Protein AF-A0A3E4Z7C6-F1 (afdb_monomer_lite)

Structure (mmCIF, N/CA/C/O backbone):
data_AF-A0A3E4Z7C6-F1
#
_entry.id   AF-A0A3E4Z7C6-F1
#
loop_
_atom_site.group_PDB
_atom_site.id
_atom_site.type_symbol
_atom_site.label_atom_id
_atom_site.label_alt_id
_atom_site.label_comp_id
_atom_site.label_asym_id
_atom_site.label_entity_id
_atom_site.label_seq_id
_atom_site.pdbx_PDB_ins_code
_atom_site.Cartn_x
_atom_site.Cartn_y
_atom_site.Cartn_z
_atom_site.occupancy
_atom_site.B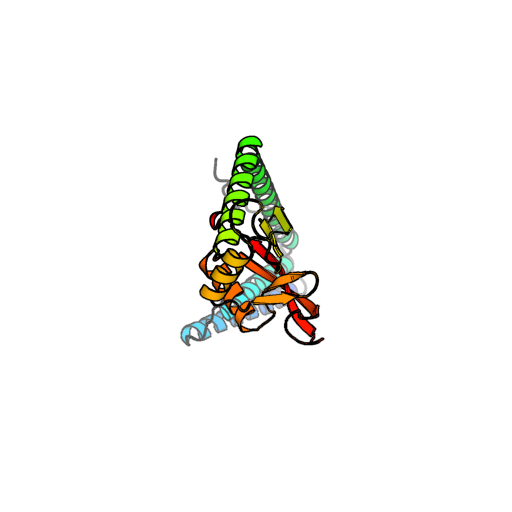_iso_or_equiv
_atom_site.auth_seq_id
_atom_site.auth_comp_id
_atom_site.auth_asym_id
_atom_site.auth_atom_id
_atom_site.pdbx_PDB_model_num
ATOM 1 N N . MET A 1 1 ? 27.454 21.198 -24.719 1.00 38.00 1 MET A N 1
ATOM 2 C CA . MET A 1 1 ? 27.488 19.778 -25.120 1.00 38.00 1 MET A CA 1
ATOM 3 C C . MET A 1 1 ? 27.437 19.752 -26.630 1.00 38.00 1 MET A C 1
ATOM 5 O O . MET A 1 1 ? 26.473 20.263 -27.179 1.00 38.00 1 MET A O 1
ATOM 9 N N . GLU A 1 2 ? 28.489 19.274 -27.289 1.00 34.62 2 GLU A N 1
ATOM 10 C CA . GLU A 1 2 ? 28.462 19.066 -28.739 1.00 34.62 2 GLU A CA 1
ATOM 11 C C . GLU A 1 2 ? 27.765 17.736 -29.034 1.00 34.62 2 GLU A C 1
ATOM 13 O O . GLU A 1 2 ? 28.127 16.705 -28.463 1.00 34.62 2 GLU A O 1
ATOM 18 N N . GLU A 1 3 ? 26.757 17.759 -29.907 1.00 32.81 3 GLU A N 1
ATOM 19 C CA . GLU A 1 3 ? 26.152 16.542 -30.446 1.00 32.81 3 GLU A CA 1
ATOM 20 C C . GLU A 1 3 ? 27.223 15.696 -31.141 1.00 32.81 3 GLU A C 1
ATOM 22 O O . GLU A 1 3 ? 27.866 16.129 -32.104 1.00 32.81 3 GLU A O 1
ATOM 27 N N . ARG A 1 4 ? 27.395 14.453 -30.682 1.00 38.78 4 ARG A N 1
ATOM 28 C CA . ARG A 1 4 ? 28.177 13.455 -31.414 1.00 38.78 4 ARG A CA 1
ATOM 29 C C . ARG A 1 4 ? 27.416 13.090 -32.688 1.00 38.78 4 ARG A C 1
ATOM 31 O O . ARG A 1 4 ? 26.476 12.304 -32.656 1.00 38.78 4 ARG A O 1
ATOM 38 N N . LYS A 1 5 ? 27.829 13.656 -33.822 1.00 39.22 5 LYS A N 1
ATOM 39 C CA . LYS A 1 5 ? 27.310 13.268 -35.140 1.00 39.22 5 LYS A CA 1
ATOM 40 C C . LYS A 1 5 ? 27.698 11.819 -35.437 1.00 39.22 5 LYS A C 1
ATOM 42 O O . LYS A 1 5 ? 28.876 11.467 -35.352 1.00 39.22 5 LYS A O 1
ATOM 47 N N . ILE A 1 6 ? 26.718 10.999 -35.818 1.00 37.41 6 ILE A N 1
ATOM 48 C CA . ILE A 1 6 ? 26.947 9.637 -36.314 1.00 37.41 6 ILE A CA 1
ATOM 49 C C . ILE A 1 6 ? 27.859 9.737 -37.542 1.00 37.41 6 ILE A C 1
ATOM 51 O O . ILE A 1 6 ? 27.487 10.303 -38.570 1.00 37.41 6 ILE A O 1
ATOM 55 N N . ASN A 1 7 ? 29.086 9.236 -37.415 1.00 43.62 7 ASN A N 1
ATOM 56 C CA . ASN A 1 7 ? 30.080 9.277 -38.477 1.00 43.62 7 ASN A CA 1
ATOM 57 C C . ASN A 1 7 ? 29.917 8.032 -39.356 1.00 43.62 7 ASN A C 1
ATOM 59 O O . ASN A 1 7 ? 30.380 6.951 -38.997 1.00 43.62 7 ASN A O 1
ATOM 63 N N . PHE A 1 8 ? 29.260 8.174 -40.508 1.00 43.09 8 PHE A N 1
ATOM 64 C CA . PHE A 1 8 ? 29.188 7.135 -41.539 1.00 43.09 8 PHE A CA 1
ATOM 65 C C . PHE A 1 8 ? 30.517 7.061 -42.306 1.00 43.09 8 PHE A C 1
ATOM 67 O O . PHE A 1 8 ? 30.569 7.317 -43.509 1.00 43.09 8 PHE A O 1
ATOM 74 N N . LYS A 1 9 ? 31.629 6.765 -41.621 1.00 50.41 9 LYS A N 1
ATOM 75 C CA . LYS A 1 9 ? 32.871 6.444 -42.330 1.00 50.41 9 LYS A CA 1
ATOM 76 C C . LYS A 1 9 ? 32.632 5.161 -43.120 1.00 50.41 9 LYS A C 1
ATOM 78 O O . LYS A 1 9 ? 32.384 4.109 -42.538 1.00 50.41 9 LYS A O 1
ATOM 83 N N . LYS A 1 10 ? 32.677 5.278 -44.447 1.00 50.47 10 LYS A N 1
ATOM 84 C CA . LYS A 1 10 ? 32.698 4.140 -45.361 1.00 50.47 10 LYS A CA 1
ATOM 85 C C . LYS A 1 10 ? 33.904 3.275 -44.985 1.00 50.47 10 LYS A C 1
ATOM 87 O O . LYS A 1 10 ? 34.991 3.808 -44.785 1.00 50.47 10 LYS A O 1
ATOM 92 N N . ASN A 1 11 ? 33.693 1.973 -44.818 1.00 60.50 11 ASN A N 1
ATOM 93 C CA . ASN A 1 11 ? 34.808 1.045 -44.698 1.00 60.50 11 ASN A CA 1
ATOM 94 C C . ASN A 1 11 ? 35.542 1.045 -46.053 1.00 60.50 11 ASN A C 1
ATOM 96 O O . ASN A 1 11 ? 34.911 0.784 -47.076 1.00 60.50 11 ASN A O 1
ATOM 100 N N . ASP A 1 12 ? 36.825 1.413 -46.062 1.00 67.31 12 ASP A N 1
ATOM 101 C CA . ASP A 1 12 ? 37.657 1.479 -47.276 1.00 67.31 12 ASP A CA 1
ATOM 102 C C . ASP A 1 12 ? 38.198 0.092 -47.690 1.00 67.31 12 ASP A C 1
ATOM 104 O O . ASP A 1 12 ? 38.923 -0.028 -48.681 1.00 67.31 12 ASP A O 1
ATOM 108 N N . ASP A 1 13 ? 37.856 -0.960 -46.936 1.00 70.75 13 ASP A N 1
ATOM 109 C CA . ASP A 1 13 ? 38.136 -2.349 -47.287 1.00 70.75 13 ASP A CA 1
ATOM 110 C C . ASP A 1 13 ? 37.340 -2.763 -48.536 1.00 70.75 13 ASP A C 1
ATOM 112 O O . ASP A 1 13 ? 36.112 -2.850 -48.525 1.00 70.75 13 ASP A O 1
ATOM 116 N N . ASN A 1 14 ? 38.064 -3.008 -49.629 1.00 73.31 14 ASN A N 1
ATOM 117 C CA . ASN A 1 14 ? 37.504 -3.398 -50.923 1.00 73.31 14 ASN A CA 1
ATOM 118 C C . ASN A 1 14 ? 37.501 -4.922 -51.134 1.00 73.31 14 ASN A C 1
ATOM 120 O O . ASN A 1 14 ? 37.377 -5.377 -52.274 1.00 73.31 14 ASN A O 1
ATOM 124 N N . THR A 1 15 ? 37.682 -5.719 -50.077 1.00 79.56 15 THR A N 1
ATOM 125 C CA . THR A 1 15 ? 37.646 -7.182 -50.175 1.00 79.56 15 THR A CA 1
ATOM 126 C C . THR A 1 15 ? 36.262 -7.642 -50.659 1.00 79.56 15 THR A C 1
ATOM 128 O O . THR A 1 15 ? 35.256 -7.334 -50.017 1.00 79.56 15 THR A O 1
ATOM 131 N N . PRO A 1 16 ? 36.164 -8.363 -51.793 1.00 75.69 16 PRO A N 1
ATOM 132 C CA . PRO A 1 16 ? 34.879 -8.826 -52.299 1.00 75.69 16 PRO A CA 1
ATOM 133 C C . PRO A 1 16 ? 34.315 -9.939 -51.409 1.00 75.69 16 PRO A C 1
ATOM 135 O O . PRO A 1 16 ? 35.026 -10.875 -51.043 1.00 75.69 16 PRO A O 1
ATOM 138 N N . VAL A 1 17 ? 33.016 -9.871 -51.116 1.00 77.88 17 VAL A N 1
ATOM 139 C CA . VAL A 1 17 ? 32.278 -10.989 -50.514 1.00 77.88 17 VAL A CA 1
ATOM 140 C C . VAL A 1 17 ? 32.079 -12.055 -51.594 1.00 77.88 17 VAL A C 1
ATOM 142 O O . VAL A 1 17 ? 31.474 -11.780 -52.630 1.00 77.88 17 VAL A O 1
ATOM 145 N N . LEU A 1 18 ? 32.629 -13.251 -51.380 1.00 81.12 18 LEU A N 1
ATOM 146 C CA . LEU A 1 18 ? 32.570 -14.365 -52.331 1.00 81.12 18 LEU A CA 1
ATOM 147 C C . LEU A 1 18 ? 31.450 -15.342 -51.946 1.00 81.12 18 LEU A C 1
ATOM 149 O O . LEU A 1 18 ? 31.343 -15.719 -50.783 1.00 81.12 18 LEU A O 1
ATOM 153 N N . ASP A 1 19 ? 30.672 -15.792 -52.933 1.00 84.12 19 ASP A N 1
ATOM 154 C CA . ASP A 1 19 ? 29.602 -16.796 -52.787 1.00 84.12 19 ASP A CA 1
ATOM 155 C C . ASP A 1 19 ? 29.790 -17.920 -53.827 1.00 84.12 19 ASP A C 1
ATOM 157 O O . ASP A 1 19 ? 29.077 -17.985 -54.830 1.00 84.12 19 ASP A O 1
ATOM 161 N N . PRO A 1 20 ? 30.841 -18.747 -53.682 1.00 78.81 20 PRO A N 1
ATOM 162 C CA . PRO A 1 20 ? 31.264 -19.684 -54.723 1.00 78.81 20 PRO A CA 1
ATOM 163 C C . PRO A 1 20 ? 30.286 -20.846 -54.954 1.00 78.81 20 PRO A C 1
ATOM 165 O O . PRO A 1 20 ? 30.321 -21.455 -56.021 1.00 78.81 20 PRO A O 1
ATOM 168 N N . ASP A 1 21 ? 29.433 -21.163 -53.980 1.00 85.44 21 ASP A N 1
ATOM 169 C CA . ASP A 1 21 ? 28.436 -22.237 -54.032 1.00 85.44 21 ASP A CA 1
ATOM 170 C C . ASP A 1 21 ? 26.991 -21.720 -54.191 1.00 85.44 21 ASP A C 1
ATOM 172 O O . ASP A 1 21 ? 26.068 -22.520 -54.345 1.00 85.44 21 ASP A O 1
ATOM 176 N N . GLY A 1 22 ? 26.789 -20.396 -54.211 1.00 84.62 22 GLY A N 1
ATOM 177 C CA . GLY A 1 22 ? 25.475 -19.761 -54.356 1.00 84.62 22 GLY A CA 1
ATOM 178 C C . GLY A 1 22 ? 24.589 -19.870 -53.110 1.00 84.62 22 GLY A C 1
ATOM 179 O O . GLY A 1 22 ? 23.404 -19.514 -53.158 1.00 84.62 22 GLY A O 1
ATOM 180 N N . THR A 1 23 ? 25.128 -20.395 -52.007 1.00 85.75 23 THR A N 1
ATOM 181 C CA . THR A 1 23 ? 24.382 -20.658 -50.776 1.00 85.75 23 THR A CA 1
ATOM 182 C C . THR A 1 23 ? 23.955 -19.349 -50.113 1.00 85.75 23 THR A C 1
ATOM 184 O O . THR A 1 23 ? 22.810 -19.231 -49.659 1.00 85.75 23 THR A O 1
ATOM 187 N N . LEU A 1 24 ? 24.834 -18.338 -50.098 1.00 83.00 24 LEU A N 1
ATOM 188 C CA . LEU A 1 24 ? 24.534 -17.035 -49.502 1.00 83.00 24 LEU A CA 1
ATOM 189 C C . LEU A 1 24 ? 23.451 -16.307 -50.304 1.00 83.00 24 LEU A C 1
ATOM 191 O O . LEU A 1 24 ? 22.474 -15.831 -49.723 1.00 83.00 24 LEU A O 1
ATOM 195 N N . HIS A 1 25 ? 23.574 -16.277 -51.633 1.00 85.50 25 HIS A N 1
ATOM 196 C CA . HIS A 1 25 ? 22.567 -15.702 -52.521 1.00 85.50 25 HIS A CA 1
ATOM 197 C C . HIS A 1 25 ? 21.196 -16.364 -52.325 1.00 85.50 25 HIS A C 1
ATOM 199 O O . HIS A 1 25 ? 20.197 -15.671 -52.126 1.00 85.50 25 HIS A O 1
ATOM 205 N N . GLY A 1 26 ? 21.140 -17.702 -52.322 1.00 85.62 26 GLY A N 1
ATOM 206 C CA . GLY A 1 26 ? 19.894 -18.444 -52.120 1.00 85.62 26 GLY A CA 1
ATOM 207 C C . GLY A 1 26 ? 19.216 -18.114 -50.787 1.00 85.62 26 GLY A C 1
ATOM 208 O O . GLY A 1 26 ? 18.014 -17.842 -50.746 1.00 85.62 26 GLY A O 1
ATOM 209 N N . MET A 1 27 ? 19.987 -18.063 -49.700 1.00 84.31 27 MET A N 1
ATOM 210 C CA . MET A 1 27 ? 19.472 -17.698 -48.380 1.00 84.31 27 MET A CA 1
ATOM 211 C C . MET A 1 27 ? 18.958 -16.250 -48.331 1.00 84.31 27 MET A C 1
ATOM 213 O O . MET A 1 27 ? 17.885 -16.003 -47.773 1.00 84.31 27 MET A O 1
ATOM 217 N N . LEU A 1 28 ? 19.686 -15.294 -48.921 1.00 84.62 28 LEU A N 1
ATOM 218 C CA . LEU A 1 28 ? 19.273 -13.887 -48.968 1.00 84.62 28 LEU A CA 1
ATOM 219 C C . LEU A 1 28 ? 17.967 -13.706 -49.748 1.00 84.62 28 LEU A C 1
ATOM 221 O O . LEU A 1 28 ? 17.092 -12.972 -49.289 1.00 84.62 28 LEU A O 1
ATOM 225 N N . CYS A 1 29 ? 17.789 -14.414 -50.868 1.00 86.00 29 CYS A N 1
ATOM 226 C CA . CYS A 1 29 ? 16.531 -14.410 -51.615 1.00 86.00 29 CYS A CA 1
ATOM 227 C C . CYS A 1 29 ? 15.355 -14.891 -50.753 1.00 86.00 29 CYS A C 1
ATOM 229 O O . CYS A 1 29 ? 14.332 -14.211 -50.682 1.00 86.00 29 CYS A O 1
ATOM 231 N N . VAL A 1 30 ? 15.510 -16.012 -50.039 1.00 86.50 30 VAL A N 1
ATOM 232 C CA . VAL A 1 30 ? 14.457 -16.555 -49.158 1.00 86.50 30 VAL A CA 1
ATOM 233 C C . VAL A 1 30 ? 14.092 -15.570 -48.040 1.00 86.50 30 VAL A C 1
ATOM 235 O O . VAL A 1 30 ? 12.908 -15.346 -47.760 1.00 86.50 30 VAL A O 1
ATOM 238 N N . LYS A 1 31 ? 15.090 -14.941 -47.407 1.00 82.44 31 LYS A N 1
ATOM 239 C CA . LYS A 1 31 ? 14.856 -13.951 -46.342 1.00 82.44 31 LYS A CA 1
ATOM 240 C C . LYS A 1 31 ? 14.204 -12.673 -46.880 1.00 82.44 31 LYS A C 1
ATOM 242 O O . LYS A 1 31 ? 13.273 -12.154 -46.265 1.00 82.44 31 LYS A O 1
ATOM 247 N N . MET A 1 32 ? 14.620 -12.205 -48.057 1.00 83.31 32 MET A N 1
ATOM 248 C CA . MET A 1 32 ? 14.023 -11.042 -48.717 1.00 83.31 32 MET A CA 1
ATOM 249 C C . MET A 1 32 ? 12.559 -11.293 -49.098 1.00 83.31 32 MET A C 1
ATOM 251 O O . MET A 1 32 ? 11.703 -10.452 -48.832 1.00 83.31 32 MET A O 1
ATOM 255 N N . GLU A 1 33 ? 12.238 -12.464 -49.653 1.00 86.81 33 GLU A N 1
ATOM 256 C CA . GLU A 1 33 ? 10.849 -12.844 -49.926 1.00 86.81 33 GLU A CA 1
ATOM 257 C C . GLU A 1 33 ? 9.991 -12.863 -48.658 1.00 86.81 33 GLU A C 1
ATOM 259 O O . GLU A 1 33 ? 8.833 -12.445 -48.684 1.00 86.81 33 GLU A O 1
ATOM 264 N N . THR A 1 34 ? 10.553 -13.333 -47.545 1.00 84.38 34 THR A N 1
ATOM 265 C CA . THR A 1 34 ? 9.863 -13.378 -46.249 1.00 84.38 34 THR A CA 1
ATOM 266 C C . THR A 1 34 ? 9.546 -11.969 -45.740 1.00 84.38 34 THR A C 1
ATOM 268 O O . THR A 1 34 ? 8.404 -11.696 -45.369 1.00 84.38 34 THR A O 1
ATOM 271 N N . LEU A 1 35 ? 10.504 -11.037 -45.818 1.00 83.88 35 LEU A N 1
ATOM 272 C CA . LEU A 1 35 ? 10.286 -9.624 -45.481 1.00 83.88 35 LEU A CA 1
ATOM 273 C C . LEU A 1 35 ? 9.185 -8.985 -46.336 1.00 83.88 35 LEU A C 1
ATOM 275 O O . LEU A 1 35 ? 8.293 -8.319 -45.809 1.00 83.88 35 LEU A O 1
ATOM 279 N N . VAL A 1 36 ? 9.217 -9.219 -47.651 1.00 86.69 36 VAL A N 1
ATOM 280 C CA . VAL A 1 36 ? 8.214 -8.685 -48.583 1.00 86.69 36 VAL A CA 1
ATOM 281 C C . VAL A 1 36 ? 6.824 -9.240 -48.272 1.00 86.69 36 VAL A C 1
ATOM 283 O O . VAL A 1 36 ? 5.853 -8.480 -48.271 1.00 86.69 36 VAL A O 1
ATOM 286 N N . LYS A 1 37 ? 6.707 -10.538 -47.963 1.00 86.06 37 LYS A N 1
ATOM 287 C CA . LYS A 1 37 ? 5.433 -11.169 -47.574 1.00 86.06 37 LYS A CA 1
ATOM 288 C C . LYS A 1 37 ? 4.886 -10.576 -46.274 1.00 86.06 37 LYS A C 1
ATOM 290 O O . LYS A 1 37 ? 3.712 -10.210 -46.235 1.00 86.06 37 LYS A O 1
ATOM 295 N N . ASN A 1 38 ? 5.731 -10.404 -45.257 1.00 83.31 38 ASN A N 1
ATOM 296 C CA . ASN A 1 38 ? 5.331 -9.815 -43.975 1.00 83.31 38 ASN A CA 1
ATOM 297 C C . ASN A 1 38 ? 4.866 -8.359 -44.137 1.00 83.31 38 ASN A C 1
ATOM 299 O O . ASN A 1 38 ? 3.821 -7.974 -43.613 1.00 83.31 38 ASN A O 1
ATOM 303 N N . PHE A 1 39 ? 5.579 -7.561 -44.936 1.00 85.31 39 PHE A N 1
ATOM 304 C CA . PHE A 1 39 ? 5.179 -6.181 -45.227 1.00 85.31 39 PHE A CA 1
ATOM 305 C C . PHE A 1 39 ? 3.884 -6.107 -46.042 1.00 85.31 39 PHE A C 1
ATOM 307 O O . PHE A 1 39 ? 3.016 -5.279 -45.771 1.00 85.31 39 PHE A O 1
ATOM 314 N N . SER A 1 40 ? 3.709 -7.017 -46.999 1.00 87.94 40 SER A N 1
ATOM 315 C CA . SER A 1 40 ? 2.477 -7.108 -47.789 1.00 87.94 40 SER A CA 1
ATOM 316 C C . SER A 1 40 ? 1.265 -7.462 -46.922 1.00 87.94 40 SER A C 1
ATOM 318 O O . SER A 1 40 ? 0.190 -6.896 -47.119 1.00 87.94 40 SER A O 1
ATOM 320 N N . LEU A 1 41 ? 1.433 -8.348 -45.932 1.00 85.50 41 LEU A N 1
ATOM 321 C CA . LEU A 1 41 ? 0.382 -8.699 -44.974 1.00 85.50 41 LEU A CA 1
ATOM 322 C C . LEU A 1 41 ? -0.035 -7.493 -44.122 1.00 85.50 41 LEU A C 1
ATOM 324 O O . LEU A 1 41 ? -1.228 -7.259 -43.942 1.00 85.50 41 LEU A O 1
ATOM 328 N N . LEU A 1 42 ? 0.921 -6.690 -43.653 1.00 87.81 42 LEU A N 1
ATOM 329 C CA . LEU A 1 42 ? 0.623 -5.460 -42.915 1.00 87.81 42 LEU A CA 1
ATOM 330 C C . LEU A 1 42 ? -0.164 -4.453 -43.742 1.00 87.81 42 LEU A C 1
ATOM 332 O O . LEU A 1 42 ? -1.154 -3.910 -43.259 1.00 87.81 42 LEU A O 1
ATOM 336 N N . LEU A 1 43 ? 0.258 -4.217 -44.987 1.00 89.00 43 LEU A N 1
ATOM 337 C CA . LEU A 1 43 ? -0.457 -3.325 -45.897 1.00 89.00 43 LEU A CA 1
ATOM 338 C C . LEU A 1 43 ? -1.889 -3.809 -46.132 1.00 89.00 43 LEU A C 1
ATOM 340 O O . LEU A 1 43 ? -2.818 -3.003 -46.124 1.00 89.00 43 LEU A O 1
ATOM 344 N N . TYR A 1 44 ? -2.074 -5.120 -46.292 1.00 90.44 44 TYR A N 1
ATOM 345 C CA . TYR A 1 44 ? -3.390 -5.729 -46.444 1.00 90.44 44 TYR A CA 1
ATOM 346 C C . TYR A 1 44 ? -4.272 -5.532 -45.200 1.00 90.44 44 TYR A C 1
ATOM 348 O O . TYR A 1 44 ? -5.399 -5.050 -45.320 1.00 90.44 44 TYR A O 1
ATOM 356 N N . LEU A 1 45 ? -3.762 -5.841 -44.003 1.00 88.81 45 LEU A N 1
ATOM 357 C CA . LEU A 1 45 ? -4.502 -5.678 -42.744 1.00 88.81 45 LEU A CA 1
ATOM 358 C C . LEU A 1 45 ? -4.833 -4.209 -42.459 1.00 88.81 45 LEU A C 1
ATOM 360 O O . LEU A 1 45 ? -5.937 -3.896 -42.015 1.00 88.81 45 LEU A O 1
ATOM 364 N N . LEU A 1 46 ? -3.912 -3.296 -42.776 1.00 90.00 46 LEU A N 1
ATOM 365 C CA . LEU A 1 46 ? -4.140 -1.858 -42.670 1.00 90.00 46 LEU A CA 1
ATOM 366 C C . LEU A 1 46 ? -5.263 -1.402 -43.610 1.00 90.00 46 LEU A C 1
ATOM 368 O O . LEU A 1 46 ? -6.165 -0.687 -43.183 1.00 90.00 46 LEU A O 1
ATOM 372 N N . GLN A 1 47 ? -5.255 -1.852 -44.870 1.00 93.06 47 GLN A N 1
ATOM 373 C CA . GLN A 1 47 ? -6.314 -1.543 -45.841 1.00 93.06 47 GLN A CA 1
ATOM 374 C C . GLN A 1 47 ? -7.688 -2.079 -45.422 1.00 93.06 47 GLN A C 1
ATOM 376 O O . GLN A 1 47 ? -8.707 -1.484 -45.770 1.00 93.06 47 GLN A O 1
ATOM 381 N N . LYS A 1 48 ? -7.729 -3.197 -44.692 1.00 92.94 48 LYS A N 1
ATOM 382 C CA . LYS A 1 48 ? -8.964 -3.791 -44.166 1.00 92.94 48 LYS A CA 1
ATOM 383 C C . LYS A 1 48 ? -9.427 -3.186 -42.838 1.00 92.94 48 LYS A C 1
ATOM 385 O O . LYS A 1 48 ? -10.542 -3.475 -42.420 1.00 92.94 48 LYS A O 1
ATOM 390 N N . GLY A 1 49 ? -8.620 -2.332 -42.201 1.00 89.62 49 GLY A N 1
ATOM 391 C CA . GLY A 1 49 ? -8.907 -1.797 -40.866 1.00 89.62 49 GLY A CA 1
ATOM 392 C C . GLY A 1 49 ? -8.747 -2.831 -39.743 1.00 89.62 49 GLY A C 1
ATOM 393 O O . GLY A 1 49 ? -9.299 -2.651 -38.664 1.00 89.62 49 GLY A O 1
ATOM 394 N N . GLU A 1 50 ? -8.006 -3.912 -39.996 1.00 90.56 50 GLU A N 1
ATOM 395 C CA . GLU A 1 50 ? -7.822 -5.059 -39.091 1.00 90.56 50 GLU A CA 1
ATOM 396 C C . GLU A 1 50 ? -6.432 -5.073 -38.427 1.00 90.56 50 GLU A C 1
ATOM 398 O O . GLU A 1 50 ? -6.110 -5.970 -37.645 1.00 90.56 50 GLU A O 1
ATOM 403 N N . LEU A 1 51 ? -5.590 -4.076 -38.719 1.00 88.81 51 LEU A N 1
ATOM 404 C CA . LEU A 1 51 ? -4.296 -3.912 -38.064 1.00 88.81 51 LEU A CA 1
ATOM 405 C C . LEU A 1 51 ? -4.486 -3.349 -36.648 1.00 88.81 51 LEU A C 1
ATOM 407 O O . LEU A 1 51 ? -4.747 -2.160 -36.477 1.00 88.81 51 LEU A O 1
ATOM 411 N N . ASN A 1 52 ? -4.335 -4.202 -35.636 1.00 88.94 52 ASN A N 1
ATOM 412 C CA . ASN A 1 52 ? -4.330 -3.799 -34.229 1.00 88.94 52 ASN A CA 1
ATOM 413 C C . ASN A 1 52 ? -2.896 -3.580 -33.700 1.00 88.94 52 ASN A C 1
ATOM 415 O O . ASN A 1 52 ? -1.920 -3.977 -34.341 1.00 88.94 52 ASN A O 1
ATOM 419 N N . GLU A 1 53 ? -2.774 -2.953 -32.526 1.00 84.31 53 GLU A N 1
ATOM 420 C CA . GLU A 1 53 ? -1.475 -2.642 -31.906 1.00 84.31 53 GLU A CA 1
ATOM 421 C C . GLU A 1 53 ? -0.644 -3.898 -31.598 1.00 84.31 53 GLU A C 1
ATOM 423 O O . GLU A 1 53 ? 0.556 -3.895 -31.851 1.00 84.31 53 GLU A O 1
ATOM 428 N N . GLY A 1 54 ? -1.269 -5.009 -31.190 1.00 78.38 54 GLY A N 1
ATOM 429 C CA . GLY A 1 54 ? -0.555 -6.275 -30.985 1.00 78.38 54 GLY A CA 1
ATOM 430 C C . GLY A 1 54 ? 0.073 -6.811 -32.277 1.00 78.38 54 GLY A C 1
ATOM 431 O O . GLY A 1 54 ? 1.245 -7.170 -32.305 1.00 78.38 54 GLY A O 1
ATOM 432 N N . THR A 1 55 ? -0.665 -6.790 -33.390 1.00 80.94 55 THR A N 1
ATOM 433 C CA . THR A 1 55 ? -0.150 -7.196 -34.708 1.00 80.94 55 THR A CA 1
ATOM 434 C C . THR A 1 55 ? 0.955 -6.258 -35.203 1.00 80.94 55 THR A C 1
ATOM 436 O O . THR A 1 55 ? 1.894 -6.701 -35.870 1.00 80.94 55 THR A O 1
ATOM 439 N N . LYS A 1 56 ? 0.860 -4.962 -34.885 1.00 79.94 56 LYS A N 1
ATOM 440 C CA . LYS A 1 56 ? 1.877 -3.955 -35.211 1.00 79.94 56 LYS A CA 1
ATOM 441 C C . LYS A 1 56 ? 3.176 -4.197 -34.436 1.00 79.94 56 LYS A C 1
ATOM 443 O O . LYS A 1 56 ? 4.235 -4.187 -35.061 1.00 79.94 56 LYS A O 1
ATOM 448 N N . GLU A 1 57 ? 3.099 -4.464 -33.134 1.00 77.44 57 GLU A N 1
ATOM 449 C CA . GLU A 1 57 ? 4.258 -4.799 -32.294 1.00 77.44 57 GLU A CA 1
ATOM 450 C C . GLU A 1 57 ? 4.930 -6.096 -32.756 1.00 77.44 57 GLU A C 1
ATOM 452 O O . GLU A 1 57 ? 6.114 -6.081 -33.091 1.00 77.44 57 GLU A O 1
ATOM 457 N N . SER A 1 58 ? 4.169 -7.185 -32.916 1.00 75.62 58 SER A N 1
ATOM 458 C CA . SER A 1 58 ? 4.726 -8.460 -33.394 1.00 75.62 58 SER A CA 1
ATOM 459 C C . SER A 1 58 ? 5.373 -8.342 -34.775 1.00 75.62 58 SER A C 1
ATOM 461 O O . SER A 1 58 ? 6.360 -9.009 -35.073 1.00 75.62 58 SER A O 1
ATOM 463 N N . SER A 1 59 ? 4.844 -7.480 -35.645 1.00 77.69 59 SER A N 1
ATOM 464 C CA . SER A 1 59 ? 5.445 -7.277 -36.962 1.00 77.69 59 SER A CA 1
ATOM 465 C C . SER A 1 59 ? 6.741 -6.473 -36.909 1.00 77.69 59 SER A C 1
ATOM 467 O O . SER A 1 59 ? 7.645 -6.746 -37.697 1.00 77.69 59 SER A O 1
ATOM 469 N N . ALA A 1 60 ? 6.856 -5.508 -35.992 1.00 76.56 60 ALA A N 1
ATOM 470 C CA . ALA A 1 60 ? 8.097 -4.773 -35.767 1.00 76.56 60 ALA A CA 1
ATOM 471 C C . ALA A 1 60 ? 9.220 -5.718 -35.310 1.00 76.56 60 ALA A C 1
ATOM 473 O O . ALA A 1 60 ? 10.299 -5.703 -35.902 1.00 76.56 60 ALA A O 1
ATOM 474 N N . GLU A 1 61 ? 8.926 -6.606 -34.356 1.00 76.00 61 GLU A N 1
ATOM 475 C CA . GLU A 1 61 ? 9.861 -7.638 -33.889 1.00 76.00 61 GLU A CA 1
ATOM 476 C C . GLU A 1 61 ? 10.288 -8.576 -35.030 1.00 76.00 61 GLU A C 1
ATOM 478 O O . GLU A 1 61 ? 11.475 -8.845 -35.216 1.00 76.00 61 GLU A O 1
ATOM 483 N N . LEU A 1 62 ? 9.338 -9.022 -35.863 1.00 76.81 62 LEU A N 1
ATOM 484 C CA . LEU A 1 62 ? 9.633 -9.874 -37.019 1.00 76.81 62 LEU A CA 1
ATOM 485 C C . LEU A 1 62 ? 10.515 -9.175 -38.061 1.00 76.81 62 LEU A C 1
ATOM 487 O O . LEU A 1 62 ? 11.372 -9.826 -38.666 1.00 76.81 62 LEU A O 1
ATOM 491 N N . PHE A 1 63 ? 10.327 -7.876 -38.308 1.00 80.88 63 PHE A N 1
ATOM 492 C CA . PHE A 1 63 ? 11.209 -7.123 -39.204 1.00 80.88 63 PHE A CA 1
ATOM 493 C C . PHE A 1 63 ? 12.606 -6.960 -38.630 1.00 80.88 63 PHE A C 1
ATOM 495 O O . PHE A 1 63 ? 13.582 -7.134 -39.363 1.00 80.88 63 PHE A O 1
ATOM 502 N N . GLU A 1 64 ? 12.703 -6.634 -37.345 1.00 77.38 64 GLU A N 1
ATOM 503 C CA . GLU A 1 64 ? 13.973 -6.462 -36.654 1.00 77.38 64 GLU A CA 1
ATOM 504 C C . GLU A 1 64 ? 14.774 -7.767 -36.673 1.00 77.38 64 GLU A C 1
ATOM 506 O O . GLU A 1 64 ? 15.914 -7.783 -37.140 1.00 77.38 64 GLU A O 1
ATOM 511 N N . GLN A 1 65 ? 14.145 -8.885 -36.307 1.00 77.06 65 GLN A N 1
ATOM 512 C CA . GLN A 1 65 ? 14.785 -10.196 -36.312 1.00 77.06 65 GLN A CA 1
ATOM 513 C C . GLN A 1 65 ? 15.236 -10.620 -37.718 1.00 77.06 65 GLN A C 1
ATOM 515 O O . GLN A 1 65 ? 16.389 -11.010 -37.901 1.00 77.06 65 GLN A O 1
ATOM 520 N N . ASN A 1 66 ? 14.378 -10.491 -38.739 1.00 78.00 66 ASN A N 1
ATOM 521 C CA . ASN A 1 66 ? 14.765 -10.824 -40.117 1.00 78.00 66 ASN A CA 1
ATOM 522 C C . ASN A 1 66 ? 15.904 -9.929 -40.632 1.00 78.00 66 ASN A C 1
ATOM 524 O O . ASN A 1 66 ? 16.787 -10.404 -41.348 1.00 78.00 66 ASN A O 1
ATOM 528 N N . SER A 1 67 ? 15.908 -8.647 -40.258 1.00 77.38 67 SER A N 1
ATOM 529 C CA . SER A 1 67 ? 16.979 -7.712 -40.620 1.00 77.38 67 SER A CA 1
ATOM 530 C C . SER A 1 67 ? 18.301 -8.103 -39.960 1.00 77.38 67 SER A C 1
ATOM 532 O O . SER A 1 67 ? 19.328 -8.139 -40.636 1.00 77.38 67 SER A O 1
ATOM 534 N N . ILE A 1 68 ? 18.279 -8.464 -38.673 1.00 76.75 68 ILE A N 1
ATOM 535 C CA . ILE A 1 68 ? 19.452 -8.969 -37.948 1.00 76.75 68 ILE A CA 1
ATOM 536 C C . ILE A 1 68 ? 19.982 -10.247 -38.605 1.00 76.75 68 ILE A C 1
ATOM 538 O O . ILE A 1 68 ? 21.176 -10.349 -38.863 1.00 76.75 68 ILE A O 1
ATOM 542 N N . GLU A 1 69 ? 19.117 -11.202 -38.945 1.00 74.56 69 GLU A N 1
ATOM 543 C CA . GLU A 1 69 ? 19.539 -12.458 -39.570 1.00 74.56 69 GLU A CA 1
ATOM 544 C C . GLU A 1 69 ? 20.171 -12.263 -40.958 1.00 74.56 69 GLU A C 1
ATOM 546 O O . GLU A 1 69 ? 21.147 -12.943 -41.286 1.00 74.56 69 GLU A O 1
ATOM 551 N N . ILE A 1 70 ? 19.648 -11.340 -41.775 1.00 79.19 70 ILE A N 1
ATOM 552 C CA . ILE A 1 70 ? 20.250 -10.967 -43.069 1.00 79.19 70 ILE A CA 1
ATOM 553 C C . ILE A 1 70 ? 21.633 -10.355 -42.857 1.00 79.19 70 ILE A C 1
ATOM 555 O O . ILE A 1 70 ? 22.587 -10.714 -43.543 1.00 79.19 70 ILE A O 1
ATOM 559 N N . LEU A 1 71 ? 21.754 -9.437 -41.904 1.00 77.44 71 LEU A N 1
ATOM 560 C CA . LEU A 1 71 ? 23.013 -8.757 -41.634 1.00 77.44 71 LEU A CA 1
ATOM 561 C C . LEU A 1 71 ? 24.059 -9.715 -41.041 1.00 77.44 71 LEU A C 1
ATOM 563 O O . LEU A 1 71 ? 25.214 -9.682 -41.459 1.00 77.44 71 LEU A O 1
ATOM 567 N N . ASN A 1 72 ? 23.661 -10.631 -40.156 1.00 75.19 72 ASN A N 1
ATOM 568 C CA . ASN A 1 72 ? 24.539 -11.687 -39.647 1.00 75.19 72 ASN A CA 1
ATOM 569 C C . ASN A 1 72 ? 25.030 -12.601 -40.775 1.00 75.19 72 ASN A C 1
ATOM 571 O O . ASN A 1 72 ? 26.219 -12.896 -40.862 1.00 75.19 72 ASN A O 1
ATOM 575 N N . SER A 1 73 ? 24.134 -12.971 -41.694 1.00 74.31 73 SER A N 1
ATOM 576 C CA . SER A 1 73 ? 24.465 -13.767 -42.885 1.00 74.31 73 SER A CA 1
ATOM 577 C C . SER A 1 73 ? 25.500 -13.096 -43.794 1.00 74.31 73 SER A C 1
ATOM 579 O O . SER A 1 73 ? 26.263 -13.773 -44.474 1.00 74.31 73 SER A O 1
ATOM 581 N N . LEU A 1 74 ? 25.528 -11.763 -43.802 1.00 76.25 74 LEU A N 1
ATOM 582 C CA . LEU A 1 74 ? 26.489 -10.944 -44.540 1.00 76.25 74 LEU A CA 1
ATOM 583 C C . LEU A 1 74 ? 27.786 -10.675 -43.749 1.00 76.25 74 LEU A C 1
ATOM 585 O O . LEU A 1 74 ? 28.636 -9.918 -44.213 1.00 76.25 74 LEU A O 1
ATOM 589 N N . GLY A 1 75 ? 27.951 -11.275 -42.565 1.00 70.75 75 GLY A N 1
ATOM 590 C CA . GLY A 1 75 ? 29.143 -11.123 -41.728 1.00 70.75 75 GLY A CA 1
ATOM 591 C C . GLY A 1 75 ? 29.161 -9.864 -40.852 1.00 70.75 75 GLY A C 1
ATOM 592 O O . GLY A 1 75 ? 30.191 -9.566 -40.251 1.00 70.75 75 GLY A O 1
ATOM 593 N N . TYR A 1 76 ? 28.041 -9.140 -40.721 1.00 69.88 76 TYR A N 1
ATOM 594 C CA . TYR A 1 76 ? 27.931 -7.954 -39.853 1.00 69.88 76 TYR A CA 1
ATOM 595 C C . TYR A 1 76 ? 27.693 -8.287 -38.364 1.00 69.88 76 TYR A C 1
ATOM 597 O O . TYR A 1 76 ? 27.426 -7.378 -37.574 1.00 69.88 76 TYR A O 1
ATOM 605 N N . GLU A 1 77 ? 27.807 -9.558 -37.950 1.00 63.78 77 GLU A N 1
ATOM 606 C CA . GLU A 1 77 ? 27.597 -10.003 -36.557 1.00 63.78 77 GLU A CA 1
ATOM 607 C C . GLU A 1 77 ? 28.395 -9.170 -35.546 1.00 63.78 77 GLU A C 1
ATOM 609 O O . GLU A 1 77 ? 27.888 -8.818 -34.479 1.00 63.78 77 GLU A O 1
ATOM 614 N N . GLY A 1 78 ? 29.640 -8.817 -35.881 1.00 63.78 78 GLY A N 1
ATOM 615 C CA . GLY A 1 78 ? 30.497 -8.002 -35.021 1.00 63.78 78 GLY A CA 1
ATOM 616 C C . GLY A 1 78 ? 29.968 -6.581 -34.811 1.00 63.78 78 GLY A C 1
ATOM 617 O O . GLY A 1 78 ? 29.996 -6.078 -33.689 1.00 63.78 78 GLY A O 1
ATOM 618 N N . ASP A 1 79 ? 29.436 -5.950 -35.858 1.00 65.19 79 ASP A N 1
ATOM 619 C CA . ASP A 1 79 ? 28.963 -4.563 -35.818 1.00 65.19 79 ASP A CA 1
ATOM 620 C C . ASP A 1 79 ? 27.597 -4.431 -35.135 1.00 65.19 79 ASP A C 1
ATOM 622 O O . ASP A 1 79 ? 27.364 -3.467 -34.399 1.00 65.19 79 ASP A O 1
ATOM 626 N N . ILE A 1 80 ? 26.706 -5.410 -35.329 1.00 66.56 80 ILE A N 1
ATOM 627 C CA . ILE A 1 80 ? 25.401 -5.458 -34.651 1.00 66.56 80 ILE A CA 1
ATOM 628 C C . ILE A 1 80 ? 25.592 -5.694 -33.158 1.00 66.56 80 ILE A C 1
ATOM 630 O O . ILE A 1 80 ? 25.081 -4.922 -32.345 1.00 66.56 80 ILE A O 1
ATOM 634 N N . ASN A 1 81 ? 26.379 -6.708 -32.790 1.00 65.31 81 ASN A N 1
ATOM 635 C CA . ASN A 1 81 ? 26.651 -7.007 -31.388 1.00 65.31 81 ASN A CA 1
ATOM 636 C C . ASN A 1 81 ? 27.395 -5.858 -30.704 1.00 65.31 81 ASN A C 1
ATOM 638 O O . ASN A 1 81 ? 27.130 -5.560 -29.542 1.00 65.31 81 ASN A O 1
ATOM 642 N N . LYS A 1 82 ? 28.294 -5.167 -31.414 1.00 69.69 82 LYS A N 1
ATOM 643 C CA . LYS A 1 82 ? 28.969 -3.976 -30.895 1.00 69.69 82 LYS A CA 1
ATOM 644 C C . LYS A 1 82 ? 27.986 -2.843 -30.607 1.00 69.69 82 LYS A C 1
ATOM 646 O O . LYS A 1 82 ? 27.990 -2.344 -29.487 1.00 69.69 82 LYS A O 1
ATOM 651 N N . LYS A 1 83 ? 27.110 -2.487 -31.554 1.00 69.69 83 LYS A N 1
ATOM 652 C CA . LYS A 1 83 ? 26.087 -1.447 -31.337 1.00 69.69 83 LYS A CA 1
ATOM 653 C C . LYS A 1 83 ? 25.127 -1.812 -30.208 1.00 69.69 83 LYS A C 1
ATOM 655 O O . LYS A 1 83 ? 24.835 -0.976 -29.362 1.00 69.69 83 LYS A O 1
ATOM 660 N N . TYR A 1 84 ? 24.669 -3.060 -30.162 1.00 66.12 84 TYR A N 1
ATOM 661 C CA . TYR A 1 84 ? 23.779 -3.538 -29.105 1.00 66.12 84 TYR A CA 1
ATOM 662 C C . TYR A 1 84 ? 24.451 -3.480 -27.722 1.00 66.12 84 TYR A C 1
ATOM 664 O O . TYR A 1 84 ? 23.863 -2.997 -26.755 1.00 66.12 84 TYR A O 1
ATOM 672 N N . ASN A 1 85 ? 25.720 -3.887 -27.633 1.00 68.81 85 ASN A N 1
ATOM 673 C CA . ASN A 1 85 ? 26.506 -3.778 -26.405 1.00 68.81 85 ASN A CA 1
ATOM 674 C C . ASN A 1 85 ? 26.760 -2.319 -25.995 1.00 68.81 85 ASN A C 1
ATOM 676 O O . ASN A 1 85 ? 26.684 -2.015 -24.806 1.00 68.81 85 ASN A O 1
ATOM 680 N N . GLU A 1 86 ? 27.030 -1.421 -26.946 1.00 74.31 86 GLU A N 1
ATOM 681 C CA . GLU A 1 86 ? 27.170 0.021 -26.698 1.00 74.31 86 GLU A CA 1
ATOM 682 C C . GLU A 1 86 ? 25.867 0.611 -26.134 1.00 74.31 86 GLU A C 1
ATOM 684 O O . GLU A 1 86 ? 25.908 1.278 -25.099 1.00 74.31 86 GLU A O 1
ATOM 689 N N . TYR A 1 87 ? 24.709 0.276 -26.717 1.00 68.56 87 TYR A N 1
ATOM 690 C CA . TYR A 1 87 ? 23.401 0.692 -26.196 1.00 68.56 87 TYR A CA 1
ATOM 691 C C . TYR A 1 87 ? 23.135 0.164 -24.782 1.00 68.56 87 TYR A C 1
ATOM 693 O O . TYR A 1 87 ? 22.701 0.913 -23.908 1.00 68.56 87 TYR A O 1
ATOM 701 N N . ILE A 1 88 ? 23.428 -1.112 -24.510 1.00 66.12 88 ILE A N 1
ATOM 702 C CA . ILE A 1 88 ? 23.272 -1.681 -23.163 1.00 66.12 88 ILE A CA 1
ATOM 703 C C . ILE A 1 88 ? 24.188 -0.978 -22.154 1.00 66.12 88 ILE A C 1
ATOM 705 O O . ILE A 1 88 ? 23.775 -0.719 -21.020 1.00 66.12 88 ILE A O 1
ATOM 709 N N . GLN A 1 89 ? 25.432 -0.683 -22.531 1.00 72.06 89 GLN A N 1
ATOM 710 C CA . GLN A 1 89 ? 26.366 0.042 -21.670 1.00 72.06 89 GLN A CA 1
ATOM 711 C C . GLN A 1 89 ? 25.887 1.470 -21.395 1.00 72.06 89 GLN A C 1
ATOM 713 O O . GLN A 1 89 ? 25.958 1.914 -20.248 1.00 72.06 89 GLN A O 1
ATOM 718 N N . GLU A 1 90 ? 25.345 2.154 -22.401 1.00 73.81 90 GLU A N 1
ATOM 719 C CA . GLU A 1 90 ? 24.760 3.486 -22.256 1.00 73.81 90 GLU A CA 1
ATOM 720 C C . GLU A 1 90 ? 23.547 3.470 -21.314 1.00 73.81 90 GLU A C 1
ATOM 722 O O . GLU A 1 90 ? 23.515 4.242 -20.357 1.00 73.81 90 GLU A O 1
ATOM 727 N N . ILE A 1 91 ? 22.614 2.525 -21.481 1.00 68.81 91 ILE A N 1
ATOM 728 C CA . ILE A 1 91 ? 21.462 2.351 -20.576 1.00 68.81 91 ILE A CA 1
ATOM 729 C C . ILE A 1 91 ? 21.927 2.115 -19.133 1.00 68.81 91 ILE A C 1
ATOM 731 O O . ILE A 1 91 ? 21.417 2.732 -18.196 1.00 68.81 91 ILE A O 1
ATOM 735 N N . ARG A 1 92 ? 22.919 1.238 -18.927 1.00 70.69 92 ARG A N 1
ATOM 736 C CA . ARG A 1 92 ? 23.482 0.973 -17.591 1.00 70.69 92 ARG A CA 1
ATOM 737 C C . ARG A 1 92 ? 24.130 2.218 -16.987 1.00 70.69 92 ARG A C 1
ATOM 739 O O . ARG A 1 92 ? 23.926 2.477 -15.803 1.00 70.69 92 ARG A O 1
ATOM 746 N N . SER A 1 93 ? 24.870 2.986 -17.786 1.00 81.00 93 SER A N 1
ATOM 747 C CA . SER A 1 93 ? 25.483 4.248 -17.360 1.00 81.00 93 SER A CA 1
ATOM 748 C C . SER A 1 93 ? 24.427 5.275 -16.955 1.00 81.00 93 SER A C 1
ATOM 750 O O . SER A 1 93 ? 24.516 5.844 -15.871 1.00 81.00 93 SER A O 1
ATOM 752 N N . LEU A 1 94 ? 23.393 5.465 -17.777 1.00 74.56 94 LEU A N 1
ATOM 753 C CA . LEU A 1 94 ? 22.294 6.397 -17.509 1.00 74.56 94 LEU A CA 1
ATOM 754 C C . LEU A 1 94 ? 21.490 6.009 -16.262 1.00 74.56 94 LEU A C 1
ATOM 756 O O . LEU A 1 94 ? 21.091 6.873 -15.482 1.00 74.56 94 LEU A O 1
ATOM 760 N N . ASN A 1 95 ? 21.264 4.713 -16.038 1.00 70.38 95 ASN A N 1
ATOM 761 C CA . ASN A 1 95 ? 20.616 4.225 -14.819 1.00 70.38 95 ASN A CA 1
ATOM 762 C C . ASN A 1 95 ? 21.477 4.480 -13.576 1.00 70.38 95 ASN A C 1
ATOM 764 O O . ASN A 1 95 ? 20.952 4.873 -12.534 1.00 70.38 95 ASN A O 1
ATOM 768 N N . HIS A 1 96 ? 22.794 4.288 -13.685 1.00 80.44 96 HIS A N 1
ATOM 769 C CA . HIS A 1 96 ? 23.722 4.596 -12.602 1.00 80.44 96 HIS A CA 1
ATOM 770 C C . HIS A 1 96 ? 23.754 6.099 -12.292 1.00 80.44 96 HIS A C 1
ATOM 772 O O . HIS A 1 96 ? 23.621 6.485 -11.134 1.00 80.44 96 HIS A O 1
ATOM 778 N N . GLU A 1 97 ? 23.842 6.949 -13.316 1.00 81.56 97 GLU A N 1
ATOM 779 C CA . GLU A 1 97 ? 23.802 8.405 -13.160 1.00 81.56 97 GLU A CA 1
ATOM 780 C C . GLU A 1 97 ? 22.490 8.872 -12.514 1.00 81.56 97 GLU A C 1
ATOM 782 O O . GLU A 1 97 ? 22.515 9.641 -11.555 1.00 81.56 97 GLU A O 1
ATOM 787 N N . ASN A 1 98 ? 21.342 8.342 -12.952 1.00 73.69 98 ASN A N 1
ATOM 788 C CA . ASN A 1 98 ? 20.048 8.625 -12.324 1.00 73.69 98 ASN A CA 1
ATOM 789 C C . ASN A 1 98 ? 20.010 8.237 -10.841 1.00 73.69 98 ASN A C 1
ATOM 791 O O . ASN A 1 98 ? 19.453 8.974 -10.024 1.00 73.69 98 ASN A O 1
ATOM 795 N N . LEU A 1 99 ? 20.590 7.091 -10.476 1.00 72.44 99 LEU A N 1
ATOM 796 C CA . LEU A 1 99 ? 20.669 6.659 -9.082 1.00 72.44 99 LEU A CA 1
ATOM 797 C C . LEU A 1 99 ? 21.514 7.632 -8.248 1.00 72.44 99 LEU A C 1
ATOM 799 O O . LEU A 1 99 ? 21.099 8.024 -7.158 1.00 72.44 99 LEU A O 1
ATOM 803 N N . GLU A 1 100 ? 22.673 8.045 -8.759 1.00 80.00 100 GLU A N 1
ATOM 804 C CA . GLU A 1 100 ? 23.552 8.995 -8.072 1.00 80.00 100 GLU A CA 1
ATOM 805 C C . GLU A 1 100 ? 22.914 10.386 -7.953 1.00 80.00 100 GLU A C 1
ATOM 807 O O . GLU A 1 100 ? 22.979 10.999 -6.888 1.00 80.00 100 GLU A O 1
ATOM 812 N N . LEU A 1 101 ? 22.205 10.860 -8.981 1.00 74.75 101 LEU A N 1
ATOM 813 C CA . LEU A 1 101 ? 21.433 12.105 -8.915 1.00 74.75 101 LEU A CA 1
ATOM 814 C C . LEU A 1 101 ? 20.330 12.038 -7.849 1.00 74.75 101 LEU A C 1
ATOM 816 O O . LEU A 1 101 ? 20.173 12.980 -7.071 1.00 74.75 101 LEU A O 1
ATOM 820 N N . ARG A 1 102 ? 19.602 10.916 -7.750 1.00 69.62 102 ARG A N 1
ATOM 821 C CA . ARG A 1 102 ? 18.603 10.697 -6.688 1.00 69.62 102 ARG A CA 1
ATOM 822 C C . ARG A 1 102 ? 19.240 10.705 -5.300 1.00 69.62 102 ARG A C 1
ATOM 824 O O . ARG A 1 102 ? 18.698 11.340 -4.398 1.00 69.62 102 ARG A O 1
ATOM 831 N N . LYS A 1 103 ? 20.407 10.071 -5.130 1.00 75.56 103 LYS A N 1
ATOM 832 C CA . LYS A 1 103 ? 21.167 10.123 -3.869 1.00 75.56 103 LYS A CA 1
ATOM 833 C C . LYS A 1 103 ? 21.582 11.549 -3.526 1.00 75.56 103 LYS A C 1
ATOM 835 O O . LYS A 1 103 ? 21.355 11.985 -2.405 1.00 75.56 103 LYS A O 1
ATOM 840 N N . GLN A 1 104 ? 22.133 12.296 -4.481 1.00 73.69 104 GLN A N 1
ATOM 841 C CA . GLN A 1 104 ? 22.544 13.685 -4.265 1.00 73.69 104 GLN A CA 1
ATOM 842 C C . GLN A 1 104 ? 21.363 14.593 -3.910 1.00 73.69 104 GLN A C 1
ATOM 844 O O . GLN A 1 104 ? 21.516 15.490 -3.084 1.00 73.69 104 GLN A O 1
ATOM 849 N N . LEU A 1 105 ? 20.187 14.375 -4.505 1.00 66.94 105 LEU A N 1
ATOM 850 C CA . LEU A 1 105 ? 18.960 15.083 -4.133 1.00 66.94 105 LEU A CA 1
ATOM 851 C C . LEU A 1 105 ? 18.490 14.701 -2.724 1.00 66.94 105 LEU A C 1
ATOM 853 O O . LEU A 1 105 ? 18.178 15.592 -1.939 1.00 66.94 105 LEU A O 1
ATOM 857 N N . GLY A 1 106 ? 18.508 13.412 -2.376 1.00 62.00 106 GLY A N 1
ATOM 858 C CA . GLY A 1 106 ? 18.166 12.940 -1.031 1.00 62.00 106 GLY A CA 1
ATOM 859 C C . GLY A 1 106 ? 19.112 13.474 0.049 1.00 62.00 106 GLY A C 1
ATOM 860 O O . GLY A 1 106 ? 18.662 13.913 1.099 1.00 62.00 106 GLY A O 1
ATOM 861 N N . MET A 1 107 ? 20.417 13.538 -0.238 1.00 64.88 107 MET A N 1
ATOM 862 C CA . MET A 1 107 ? 21.441 14.063 0.677 1.00 64.88 107 MET A CA 1
ATOM 863 C C . MET A 1 107 ? 21.377 15.584 0.886 1.00 64.88 107 MET A C 1
ATOM 865 O O . MET A 1 107 ? 22.024 16.094 1.798 1.00 64.88 107 MET A O 1
ATOM 869 N N . LYS A 1 108 ? 20.634 16.325 0.050 1.00 65.44 108 LYS A N 1
ATOM 870 C CA . LYS A 1 108 ? 20.406 17.769 0.243 1.00 65.44 108 LYS A CA 1
ATOM 871 C C . LYS A 1 108 ? 19.345 18.065 1.301 1.00 65.44 108 LYS A C 1
ATOM 873 O O . LYS A 1 108 ? 19.311 19.188 1.799 1.00 65.44 108 LYS A O 1
ATOM 878 N N . VAL A 1 109 ? 18.490 17.098 1.635 1.00 66.94 109 VAL A N 1
ATOM 879 C CA . VAL A 1 109 ? 17.544 17.226 2.747 1.00 66.94 109 VAL A CA 1
ATOM 880 C C . VAL A 1 109 ? 18.322 16.968 4.030 1.00 66.94 109 VAL A C 1
ATOM 882 O O . VAL A 1 109 ? 18.991 15.942 4.152 1.00 66.94 109 VAL A O 1
ATOM 885 N N . SER A 1 110 ? 18.285 17.903 4.981 1.00 75.94 110 SER A N 1
ATOM 886 C CA . SER A 1 110 ? 18.948 17.658 6.256 1.00 75.94 110 SER A CA 1
ATOM 887 C C . SER A 1 110 ? 18.254 16.490 6.967 1.00 75.94 110 SER A C 1
ATOM 889 O O . SER A 1 110 ? 17.030 16.352 6.915 1.00 75.94 110 SER A O 1
ATOM 891 N N . ASN A 1 111 ? 19.021 15.640 7.653 1.00 79.56 111 ASN A N 1
ATOM 892 C CA . ASN A 1 111 ? 18.441 14.542 8.436 1.00 79.56 111 ASN A CA 1
ATOM 893 C C . ASN A 1 111 ? 17.427 15.053 9.476 1.00 79.56 111 ASN A C 1
ATOM 895 O O . ASN A 1 111 ? 16.508 14.327 9.843 1.00 79.56 111 ASN A O 1
ATOM 899 N N . GLU A 1 112 ? 17.592 16.295 9.938 1.00 80.81 112 GLU A N 1
ATOM 900 C CA . GLU A 1 112 ? 16.665 16.958 10.851 1.00 80.81 112 GLU A CA 1
ATOM 901 C C . GLU A 1 112 ? 15.321 17.249 10.173 1.00 80.81 112 GLU A C 1
ATOM 903 O O . GLU A 1 112 ? 14.282 16.864 10.703 1.00 80.81 112 GLU A O 1
ATOM 908 N N . ASP A 1 113 ? 15.338 17.826 8.967 1.00 83.75 113 ASP A N 1
ATOM 909 C CA . ASP A 1 113 ? 14.118 18.090 8.194 1.00 83.75 113 ASP A CA 1
ATOM 910 C C . ASP A 1 113 ? 13.388 16.788 7.842 1.00 83.75 113 ASP A C 1
ATOM 912 O O . ASP A 1 113 ? 12.162 16.718 7.912 1.00 83.75 113 ASP A O 1
ATOM 916 N N . ALA A 1 114 ? 14.134 15.735 7.488 1.00 84.19 114 ALA A N 1
ATOM 917 C CA . ALA A 1 114 ? 13.562 14.417 7.228 1.00 84.19 114 ALA A CA 1
ATOM 918 C C . ALA A 1 114 ? 12.908 13.832 8.489 1.00 84.19 114 ALA A C 1
ATOM 920 O O . ALA A 1 114 ? 11.783 13.336 8.430 1.00 84.19 114 ALA A O 1
ATOM 921 N N . ARG A 1 115 ? 13.580 13.929 9.642 1.00 85.81 115 ARG A N 1
ATOM 922 C CA . ARG A 1 115 ? 13.045 13.451 10.920 1.00 85.81 115 ARG A CA 1
ATOM 923 C C . ARG A 1 115 ? 11.775 14.196 11.325 1.00 85.81 115 ARG A C 1
ATOM 925 O O . ARG A 1 115 ? 10.813 13.541 11.716 1.00 85.81 115 ARG A O 1
ATOM 932 N N . GLU A 1 116 ? 11.757 15.525 11.230 1.00 87.88 116 GLU A N 1
ATOM 933 C CA . GLU A 1 116 ? 10.573 16.310 11.601 1.00 87.88 116 GLU A CA 1
ATOM 934 C C . GLU A 1 116 ? 9.400 16.024 10.655 1.00 87.88 116 GLU A C 1
ATOM 936 O O . GLU A 1 116 ? 8.273 15.872 11.113 1.00 87.88 116 GLU A O 1
ATOM 941 N N . ARG A 1 117 ? 9.650 15.831 9.352 1.00 88.69 117 ARG A N 1
ATOM 942 C CA . ARG A 1 117 ? 8.603 15.401 8.408 1.00 88.69 117 ARG A CA 1
ATOM 943 C C . ARG A 1 117 ? 8.016 14.037 8.761 1.00 88.69 117 ARG A C 1
ATOM 945 O O . ARG A 1 117 ? 6.800 13.904 8.805 1.00 88.69 117 ARG A O 1
ATOM 952 N N . LEU A 1 118 ? 8.855 13.038 9.046 1.00 92.06 118 LEU A N 1
ATOM 953 C CA . LEU A 1 118 ? 8.377 11.710 9.454 1.00 92.06 118 LEU A CA 1
ATOM 954 C C . LEU A 1 118 ? 7.568 11.772 10.754 1.00 92.06 118 LEU A C 1
ATOM 956 O O . LEU A 1 118 ? 6.573 11.067 10.900 1.00 92.06 118 LEU A O 1
ATOM 960 N N . LYS A 1 119 ? 7.979 12.629 11.692 1.00 91.81 119 LYS A N 1
ATOM 961 C CA . LYS A 1 119 ? 7.240 12.872 12.930 1.00 91.81 119 LYS A CA 1
ATOM 962 C C . LYS A 1 119 ? 5.858 13.470 12.650 1.00 91.81 119 LYS A C 1
ATOM 964 O O . LYS A 1 119 ? 4.886 12.939 13.173 1.00 91.81 119 LYS A O 1
ATOM 969 N N . LEU A 1 120 ? 5.767 14.497 11.804 1.00 91.25 120 LEU A N 1
ATOM 970 C CA . LEU A 1 120 ? 4.491 15.114 11.424 1.00 91.25 120 LEU A CA 1
ATOM 971 C C . LEU A 1 120 ? 3.556 14.119 10.725 1.00 91.25 120 LEU A C 1
ATOM 973 O O . LEU A 1 120 ? 2.387 14.046 11.081 1.00 91.25 120 LEU A O 1
ATOM 977 N N . ILE A 1 121 ? 4.075 13.299 9.804 1.00 94.31 121 ILE A N 1
ATOM 978 C CA . ILE A 1 121 ? 3.304 12.231 9.140 1.00 94.31 121 ILE A CA 1
ATOM 979 C C . ILE A 1 121 ? 2.737 11.257 10.178 1.00 94.31 121 ILE A C 1
ATOM 981 O O . ILE A 1 121 ? 1.547 10.948 10.167 1.00 94.31 121 ILE A O 1
ATOM 985 N N . CYS A 1 122 ? 3.578 10.790 11.106 1.00 94.25 122 CYS A N 1
ATOM 986 C CA . CYS A 1 122 ? 3.128 9.924 12.190 1.00 94.25 122 CYS A CA 1
ATOM 987 C C . CYS A 1 122 ? 2.036 10.601 13.028 1.00 94.25 122 CYS A C 1
ATOM 989 O O . CYS A 1 122 ? 1.002 9.985 13.263 1.00 94.25 122 CYS A O 1
ATOM 991 N N . GLU A 1 123 ? 2.250 11.839 13.482 1.00 92.31 123 GLU A N 1
ATOM 992 C CA . GLU A 1 123 ? 1.298 12.587 14.314 1.00 92.31 123 GLU A CA 1
ATOM 993 C C . GLU A 1 123 ? -0.060 12.768 13.618 1.00 92.31 123 GLU A C 1
ATOM 995 O O . GLU A 1 123 ? -1.083 12.421 14.214 1.00 92.31 123 GLU A O 1
ATOM 1000 N N . SER A 1 124 ? -0.071 13.190 12.348 1.00 93.19 124 SER A N 1
ATOM 1001 C CA . SER A 1 124 ? -1.285 13.287 11.526 1.00 93.19 124 SER A CA 1
ATOM 1002 C C . SER A 1 124 ? -2.012 11.947 11.427 1.00 93.19 124 SER A C 1
ATOM 1004 O O . SER A 1 124 ? -3.223 11.868 11.638 1.00 93.19 124 SER A O 1
ATOM 1006 N N . PHE A 1 125 ? -1.278 10.862 11.164 1.00 95.31 125 PHE A N 1
ATOM 1007 C CA . PHE A 1 125 ? -1.875 9.536 11.034 1.00 95.31 125 PHE A CA 1
ATOM 1008 C C . PHE A 1 125 ? -2.428 8.999 12.366 1.00 95.31 125 PHE A C 1
ATOM 1010 O O . PHE A 1 125 ? -3.505 8.396 12.398 1.00 95.31 125 PHE A O 1
ATOM 1017 N N . TYR A 1 126 ? -1.732 9.249 13.481 1.00 91.88 126 TYR A N 1
ATOM 1018 C CA . TYR A 1 126 ? -2.223 8.937 14.827 1.00 91.88 126 TYR A CA 1
ATOM 1019 C C . TYR A 1 126 ? -3.532 9.669 15.126 1.00 91.88 126 TYR A C 1
ATOM 1021 O O . TYR A 1 126 ? -4.481 9.050 15.615 1.00 91.88 126 TYR A O 1
ATOM 1029 N N . GLU A 1 127 ? -3.590 10.968 14.833 1.00 91.06 127 GLU A N 1
ATOM 1030 C CA . GLU A 1 127 ? -4.785 11.784 15.040 1.00 91.06 127 GLU A CA 1
ATOM 1031 C C . GLU A 1 127 ? -5.949 11.297 14.170 1.00 91.06 127 GLU A C 1
ATOM 1033 O O . GLU A 1 127 ? -7.055 11.079 14.675 1.00 91.06 127 GLU A O 1
ATOM 1038 N N . TRP A 1 128 ? -5.694 11.035 12.887 1.00 94.75 128 TRP A N 1
ATOM 1039 C CA . TRP A 1 128 ? -6.689 10.481 11.974 1.00 94.75 128 TRP A CA 1
ATOM 1040 C C . TRP A 1 128 ? -7.247 9.147 12.481 1.00 94.75 128 TRP A C 1
ATOM 1042 O O . TRP A 1 128 ? -8.462 9.009 12.640 1.00 94.75 128 TRP A O 1
ATOM 1052 N N . TRP A 1 129 ? -6.392 8.176 12.825 1.00 94.06 129 TRP A N 1
ATOM 1053 C CA . TRP A 1 129 ? -6.868 6.863 13.273 1.00 94.06 129 TRP A CA 1
ATOM 1054 C C . TRP A 1 129 ? -7.599 6.929 14.616 1.00 94.06 129 TRP A C 1
ATOM 1056 O O . TRP A 1 129 ? -8.482 6.113 14.897 1.00 94.06 129 TRP A O 1
ATOM 1066 N N . HIS A 1 130 ? -7.269 7.913 15.452 1.00 89.19 130 HIS A N 1
ATOM 1067 C CA . HIS A 1 130 ? -8.019 8.193 16.669 1.00 89.19 130 HIS A CA 1
ATOM 1068 C C . HIS A 1 130 ? -9.423 8.741 16.384 1.00 89.19 130 HIS A C 1
ATOM 1070 O O . HIS A 1 130 ? -10.381 8.371 17.066 1.00 89.19 130 HIS A O 1
ATOM 1076 N N . ASN A 1 131 ? -9.568 9.593 15.373 1.00 90.00 131 ASN A N 1
ATOM 1077 C CA . ASN A 1 131 ? -10.843 10.221 15.026 1.00 90.00 131 ASN A CA 1
ATOM 1078 C C . ASN A 1 131 ? -11.752 9.325 14.177 1.00 90.00 131 ASN A C 1
ATOM 1080 O O . ASN A 1 131 ? -12.975 9.427 14.268 1.00 90.00 131 ASN A O 1
ATOM 1084 N N . GLU A 1 132 ? -11.166 8.436 13.383 1.00 92.62 132 GLU A N 1
ATOM 1085 C CA . GLU A 1 132 ? -11.896 7.622 12.413 1.00 92.62 132 GLU A CA 1
ATOM 1086 C C . GLU A 1 132 ? -11.984 6.139 12.800 1.00 92.62 132 GLU A C 1
ATOM 1088 O O . GLU A 1 132 ? -12.957 5.470 12.451 1.00 92.62 132 GLU A O 1
ATOM 1093 N N . GLY A 1 133 ? -11.014 5.628 13.564 1.00 93.00 133 GLY A N 1
ATOM 1094 C CA . GLY A 1 133 ? -10.855 4.202 13.846 1.00 93.00 133 GLY A CA 1
ATOM 1095 C C . GLY A 1 133 ? -10.808 3.840 15.328 1.00 93.00 133 GLY A C 1
ATOM 1096 O O . GLY A 1 133 ? -11.517 4.394 16.169 1.00 93.00 133 GLY A O 1
ATOM 1097 N N . THR A 1 134 ? -9.994 2.841 15.672 1.00 92.25 134 THR A N 1
ATOM 1098 C CA . THR A 1 134 ? -9.872 2.346 17.057 1.00 92.25 134 THR A CA 1
ATOM 1099 C C . THR A 1 134 ? -8.945 3.198 17.919 1.00 92.25 134 THR A C 1
ATOM 1101 O O . THR A 1 134 ? -8.919 3.015 19.137 1.00 92.25 134 THR A O 1
ATOM 1104 N N . GLY A 1 135 ? -8.159 4.088 17.300 1.00 89.00 135 GLY A N 1
ATOM 1105 C CA . GLY A 1 135 ? -7.088 4.844 17.949 1.00 89.00 135 GLY A CA 1
ATOM 1106 C C . GLY A 1 135 ? -5.908 3.994 18.425 1.00 89.00 135 GLY A C 1
ATOM 1107 O O . GLY A 1 135 ? -4.991 4.524 19.046 1.00 89.00 135 GLY A O 1
ATOM 1108 N N . ASN A 1 136 ? -5.918 2.687 18.152 1.00 91.06 136 ASN A N 1
ATOM 1109 C CA . ASN A 1 136 ? -4.880 1.768 18.588 1.00 91.06 136 ASN A CA 1
ATOM 1110 C C . ASN A 1 136 ? -3.979 1.386 17.413 1.00 91.06 136 ASN A C 1
ATOM 1112 O O . ASN A 1 136 ? -4.387 0.643 16.516 1.00 91.06 136 ASN A O 1
ATOM 1116 N N . ILE A 1 137 ? -2.762 1.921 17.434 1.00 93.38 137 ILE A N 1
ATOM 1117 C CA . ILE A 1 137 ? -1.708 1.655 16.457 1.00 93.38 137 ILE A CA 1
ATOM 1118 C C . ILE A 1 137 ? -0.633 0.833 17.160 1.00 93.38 137 ILE A C 1
ATOM 1120 O O . ILE A 1 137 ? -0.121 1.243 18.199 1.00 93.38 137 ILE A O 1
ATOM 1124 N N . GLU A 1 138 ? -0.301 -0.322 16.594 1.00 93.88 138 GLU A N 1
ATOM 1125 C CA . GLU A 1 138 ? 0.800 -1.155 17.076 1.00 93.88 138 GLU A CA 1
ATOM 1126 C C . GLU A 1 138 ? 2.146 -0.568 16.650 1.00 93.88 138 GLU A C 1
ATOM 1128 O O . GLU A 1 138 ? 3.066 -0.440 17.457 1.00 93.88 138 GLU A O 1
ATOM 1133 N N . SER A 1 139 ? 2.273 -0.237 15.364 1.00 95.06 139 SER A N 1
ATOM 1134 C CA . SER A 1 139 ? 3.517 0.268 14.796 1.00 95.06 139 SER A CA 1
ATOM 1135 C C . SER A 1 139 ? 3.287 1.041 13.502 1.00 95.06 139 SER A C 1
ATOM 1137 O O . SER A 1 139 ? 2.346 0.783 12.749 1.00 95.06 139 SER A O 1
ATOM 1139 N N . ILE A 1 140 ? 4.201 1.973 13.243 1.00 96.25 140 ILE A N 1
ATOM 1140 C CA . ILE A 1 140 ? 4.385 2.643 11.958 1.00 96.25 140 ILE A CA 1
ATOM 1141 C C . ILE A 1 140 ? 5.846 2.425 11.580 1.00 96.25 140 ILE A C 1
ATOM 1143 O O . ILE A 1 140 ? 6.740 2.724 12.372 1.00 96.25 140 ILE A O 1
ATOM 1147 N N . THR A 1 141 ? 6.092 1.859 10.403 1.00 95.31 141 THR A N 1
ATOM 1148 C CA . THR A 1 141 ? 7.443 1.570 9.909 1.00 95.31 141 THR A CA 1
ATOM 1149 C C . THR A 1 141 ? 7.627 2.201 8.539 1.00 95.31 141 THR A C 1
ATOM 1151 O O . THR A 1 141 ? 6.794 2.006 7.659 1.00 95.31 141 THR A O 1
ATOM 1154 N N . PHE A 1 142 ? 8.726 2.928 8.355 1.00 93.69 142 PHE A N 1
ATOM 1155 C CA . PHE A 1 142 ? 9.119 3.482 7.062 1.00 93.69 142 PHE A CA 1
ATOM 1156 C C . PHE A 1 142 ? 10.174 2.590 6.414 1.00 93.69 142 PHE A C 1
ATOM 1158 O O . PHE A 1 142 ? 11.116 2.153 7.079 1.00 93.69 142 PHE A O 1
ATOM 1165 N N . ASN A 1 143 ? 10.015 2.333 5.122 1.00 88.44 143 ASN A N 1
ATOM 1166 C CA . ASN A 1 143 ? 10.970 1.600 4.297 1.00 88.44 143 ASN A CA 1
ATOM 1167 C C . ASN A 1 143 ? 11.241 2.368 2.992 1.00 88.44 143 ASN A C 1
ATOM 1169 O O . ASN A 1 143 ? 10.755 3.482 2.797 1.00 88.44 143 ASN A O 1
ATOM 1173 N N . GLU A 1 144 ? 12.041 1.791 2.100 1.00 82.62 144 GLU A N 1
ATOM 1174 C CA . GLU A 1 144 ? 12.427 2.407 0.830 1.00 82.62 144 GLU A CA 1
ATOM 1175 C C . GLU A 1 144 ? 11.257 2.659 -0.143 1.00 82.62 144 GLU A C 1
ATOM 1177 O O . GLU A 1 144 ? 11.422 3.426 -1.092 1.00 82.62 144 GLU A O 1
ATOM 1182 N N . TYR A 1 145 ? 10.092 2.045 0.089 1.00 84.56 145 TYR A N 1
ATOM 1183 C CA . TYR A 1 145 ? 8.896 2.161 -0.750 1.00 84.56 145 TYR A CA 1
ATOM 1184 C C . TYR A 1 145 ? 7.803 3.049 -0.147 1.00 84.56 145 TYR A C 1
ATOM 1186 O O . TYR A 1 145 ? 6.892 3.446 -0.869 1.00 84.56 145 TYR A O 1
ATOM 1194 N N . GLY A 1 146 ? 7.875 3.373 1.147 1.00 90.81 146 GLY A N 1
ATOM 1195 C CA . GLY A 1 146 ? 6.877 4.204 1.813 1.00 90.81 146 GLY A CA 1
ATOM 1196 C C . GLY A 1 146 ? 6.698 3.855 3.285 1.00 90.81 146 GLY A C 1
ATOM 1197 O O . GLY A 1 146 ? 7.670 3.649 4.014 1.00 90.81 146 GLY A O 1
ATOM 1198 N N . MET A 1 147 ? 5.442 3.813 3.728 1.00 95.25 147 MET A N 1
ATOM 1199 C CA . MET A 1 147 ? 5.069 3.570 5.122 1.00 95.25 147 MET A CA 1
ATOM 1200 C C . MET A 1 147 ? 4.148 2.357 5.237 1.00 95.25 147 MET A C 1
ATOM 1202 O O . MET A 1 147 ? 3.197 2.213 4.476 1.00 95.25 147 MET A O 1
ATOM 1206 N N . THR A 1 148 ? 4.387 1.512 6.234 1.00 96.75 148 THR A N 1
ATOM 1207 C CA . THR A 1 148 ? 3.462 0.455 6.652 1.00 96.75 148 THR A CA 1
ATOM 1208 C C . THR A 1 148 ? 2.954 0.771 8.051 1.00 96.75 148 THR A C 1
ATOM 1210 O O . THR A 1 148 ? 3.749 0.966 8.975 1.00 96.75 148 THR A O 1
ATOM 1213 N N . ALA A 1 149 ? 1.634 0.788 8.221 1.00 96.94 149 ALA A N 1
ATOM 1214 C CA . ALA A 1 149 ? 0.986 0.923 9.518 1.00 96.94 149 ALA A CA 1
ATOM 1215 C C . ALA A 1 149 ? 0.322 -0.395 9.924 1.00 96.94 149 ALA A C 1
ATOM 1217 O O . ALA A 1 149 ? -0.423 -0.997 9.149 1.00 96.94 149 ALA A O 1
ATOM 1218 N N . THR A 1 150 ? 0.569 -0.822 11.162 1.00 97.50 150 THR A N 1
ATOM 1219 C CA . THR A 1 150 ? -0.136 -1.942 11.792 1.00 97.50 150 THR A CA 1
ATOM 1220 C C . THR A 1 150 ? -1.083 -1.389 12.845 1.00 97.50 150 THR A C 1
ATOM 1222 O O . THR A 1 150 ? -0.655 -0.833 13.856 1.00 97.50 150 THR A O 1
ATOM 1225 N N . LEU A 1 151 ? -2.381 -1.543 12.615 1.00 96.62 151 LEU A N 1
ATOM 1226 C CA . LEU A 1 151 ? -3.451 -1.061 13.484 1.00 96.62 151 LEU A CA 1
ATOM 1227 C C . LEU A 1 151 ? -4.064 -2.237 14.231 1.00 96.62 151 LEU A C 1
ATOM 1229 O O . LEU A 1 151 ? -4.138 -3.343 13.700 1.00 96.62 151 LEU A O 1
ATOM 1233 N N . ARG A 1 152 ? -4.545 -2.012 15.451 1.00 93.81 152 ARG A N 1
ATOM 1234 C CA . ARG A 1 152 ? -5.211 -3.039 16.259 1.00 93.81 152 ARG A CA 1
ATOM 1235 C C . ARG A 1 152 ? -6.724 -2.864 16.198 1.00 93.81 152 ARG A C 1
ATOM 1237 O O . ARG A 1 152 ? -7.238 -1.755 16.340 1.00 93.81 152 ARG A O 1
ATOM 1244 N N . GLY A 1 153 ? -7.451 -3.975 16.091 1.00 92.50 153 GLY A N 1
ATOM 1245 C CA . GLY A 1 153 ? -8.913 -3.969 16.233 1.00 92.50 153 GLY A CA 1
ATOM 1246 C C . GLY A 1 153 ? -9.387 -3.764 17.680 1.00 92.50 153 GLY A C 1
ATOM 1247 O O . GLY A 1 153 ? -10.559 -3.457 17.900 1.00 92.50 153 GLY A O 1
ATOM 1248 N N . TYR A 1 154 ? -8.482 -3.892 18.660 1.00 91.12 154 TYR A N 1
ATOM 1249 C CA . TYR A 1 154 ? -8.722 -3.536 20.059 1.00 91.12 154 TYR A CA 1
ATOM 1250 C C . TYR A 1 154 ? -8.898 -2.028 20.216 1.00 91.12 154 TYR A C 1
ATOM 1252 O O . TYR A 1 154 ? -8.000 -1.257 19.873 1.00 91.12 154 TYR A O 1
ATOM 1260 N N . ILE A 1 155 ? -10.012 -1.612 20.810 1.00 89.75 155 ILE A N 1
ATOM 1261 C CA . ILE A 1 155 ? -10.291 -0.207 21.089 1.00 89.75 155 ILE A CA 1
ATOM 1262 C C . ILE A 1 155 ? -9.537 0.191 22.356 1.00 89.75 155 ILE A C 1
ATOM 1264 O O . ILE A 1 155 ? -9.921 -0.168 23.471 1.00 89.75 155 ILE A O 1
ATOM 1268 N N . HIS A 1 156 ? -8.455 0.947 22.173 1.00 71.00 156 HIS A N 1
ATOM 1269 C CA . HIS A 1 156 ? -7.676 1.497 23.272 1.00 71.00 156 HIS A CA 1
ATOM 1270 C C . HIS A 1 156 ? -7.992 2.989 23.422 1.00 71.00 156 HIS A C 1
ATOM 1272 O O . HIS A 1 156 ? -7.700 3.759 22.506 1.00 71.00 156 HIS A O 1
ATOM 1278 N N . PRO A 1 157 ? -8.587 3.434 24.544 1.00 60.56 157 PRO A N 1
ATOM 1279 C CA . PRO A 1 157 ? -8.760 4.860 24.779 1.00 60.56 157 PRO A CA 1
ATOM 1280 C C . PRO A 1 157 ? -7.393 5.544 24.823 1.00 60.56 157 PRO A C 1
ATOM 1282 O O . PRO A 1 157 ? -6.483 5.086 25.519 1.00 60.56 157 PRO A O 1
ATOM 1285 N N . PHE A 1 158 ? -7.244 6.650 24.094 1.00 57.97 158 PHE A N 1
ATOM 1286 C CA .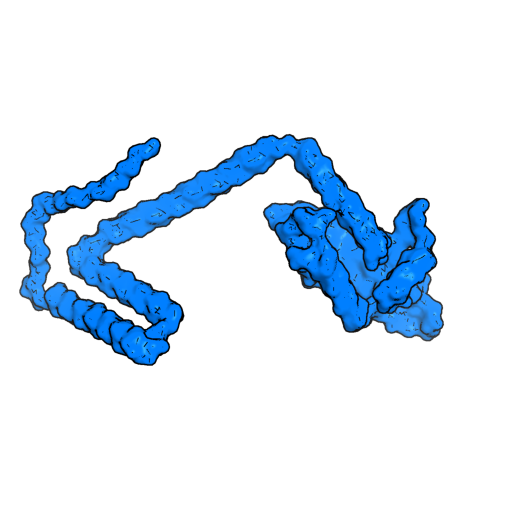 PHE A 1 158 ? -6.025 7.449 24.152 1.00 57.97 158 PHE A CA 1
ATOM 1287 C C . PHE A 1 158 ? -5.844 7.957 25.581 1.00 57.97 158 PHE A C 1
ATOM 1289 O O . PHE A 1 158 ? -6.783 8.524 26.145 1.00 57.97 158 PHE A O 1
ATOM 1296 N N . ARG A 1 159 ? -4.653 7.729 26.160 1.00 54.47 159 ARG A N 1
ATOM 1297 C CA . ARG A 1 159 ? -4.403 7.679 27.616 1.00 54.47 159 ARG A CA 1
ATOM 1298 C C . ARG A 1 159 ? -4.972 8.845 28.439 1.00 54.47 159 ARG A C 1
ATOM 1300 O O . ARG A 1 159 ? -5.162 8.660 29.636 1.00 54.47 159 ARG A O 1
ATOM 1307 N N . HIS A 1 160 ? -5.285 9.996 27.836 1.00 52.00 160 HIS A N 1
ATOM 1308 C CA . HIS A 1 160 ? -5.788 11.182 28.539 1.00 52.00 160 HIS A CA 1
ATOM 1309 C C . HIS A 1 160 ? -6.848 12.022 27.786 1.00 52.00 160 HIS A C 1
ATOM 1311 O O . HIS A 1 160 ? -7.178 13.100 28.271 1.00 52.00 160 HIS A O 1
ATOM 1317 N N . VAL A 1 161 ? -7.375 11.580 26.631 1.00 55.69 161 VAL A N 1
ATOM 1318 C CA . VAL A 1 161 ? -8.195 12.450 25.741 1.00 55.69 161 VAL A CA 1
ATOM 1319 C C . VAL A 1 161 ? -9.631 11.954 25.533 1.00 55.69 161 VAL A C 1
ATOM 1321 O O . VAL A 1 161 ? -10.547 12.768 25.448 1.00 55.69 161 VAL A O 1
ATOM 1324 N N . ARG A 1 162 ? -9.856 10.636 25.507 1.00 63.09 162 ARG A N 1
ATOM 1325 C CA . ARG A 1 162 ? -11.185 10.031 25.313 1.00 63.09 162 ARG A CA 1
ATOM 1326 C C . ARG A 1 162 ? -11.380 8.833 26.223 1.00 63.09 162 ARG A C 1
ATOM 1328 O O . ARG A 1 162 ? -10.459 8.035 26.402 1.00 63.09 162 ARG A O 1
ATOM 1335 N N . LYS A 1 163 ? -12.590 8.658 26.753 1.00 73.62 163 LYS A N 1
ATOM 1336 C CA . LYS A 1 163 ? -12.966 7.412 27.442 1.00 73.62 163 LYS A CA 1
ATOM 1337 C C . LYS A 1 163 ? -13.224 6.306 26.416 1.00 73.62 163 LYS A C 1
ATOM 1339 O O . LYS A 1 163 ? -13.671 6.575 25.304 1.00 73.62 163 LYS A O 1
ATOM 1344 N N . ALA A 1 164 ? -12.997 5.044 26.794 1.00 77.38 164 ALA A N 1
ATOM 1345 C CA . ALA A 1 164 ? -13.243 3.903 25.899 1.00 77.38 164 ALA A CA 1
ATOM 1346 C C . ALA A 1 164 ? -14.695 3.883 25.388 1.00 77.38 164 ALA A C 1
ATOM 1348 O O . ALA A 1 164 ? -14.946 3.597 24.224 1.00 77.38 164 ALA A O 1
ATOM 1349 N N . GLU A 1 165 ? -15.642 4.255 26.250 1.00 83.88 165 GLU A N 1
ATOM 1350 C CA . GLU A 1 165 ? -17.073 4.352 25.945 1.00 83.88 165 GLU A CA 1
ATOM 1351 C C . GLU A 1 165 ? -17.380 5.392 24.858 1.00 83.88 165 GLU A C 1
ATOM 1353 O O . GLU A 1 165 ? -18.227 5.152 23.997 1.00 83.88 165 GLU A O 1
ATOM 1358 N N . GLU A 1 166 ? -16.671 6.524 24.857 1.00 87.31 166 GLU A N 1
ATOM 1359 C CA . GLU A 1 166 ? -16.824 7.582 23.852 1.00 87.31 166 GLU A CA 1
ATOM 1360 C C . GLU A 1 166 ? -16.313 7.105 22.489 1.00 87.31 166 GLU A C 1
ATOM 1362 O O . GLU A 1 166 ? -16.997 7.286 21.481 1.00 87.31 166 GLU A O 1
ATOM 1367 N N . GLN A 1 167 ? -15.165 6.416 22.459 1.00 88.69 167 GLN A N 1
ATOM 1368 C CA . GLN A 1 167 ? -14.612 5.840 21.228 1.00 88.69 167 GLN A CA 1
ATOM 1369 C C . GLN A 1 167 ? -15.528 4.755 20.647 1.00 88.69 167 GLN A C 1
ATOM 1371 O O . GLN A 1 167 ? -15.807 4.741 19.450 1.00 88.69 167 GLN A O 1
ATOM 1376 N N . VAL A 1 168 ? -16.045 3.866 21.500 1.00 91.50 168 VAL A N 1
ATOM 1377 C CA . VAL A 1 168 ? -17.007 2.828 21.098 1.00 91.50 168 VAL A CA 1
ATOM 1378 C C . VAL A 1 168 ? -18.286 3.454 20.552 1.00 91.50 168 VAL A C 1
ATOM 1380 O O . VAL A 1 168 ? -18.796 3.009 19.526 1.00 91.50 168 VAL A O 1
ATOM 1383 N N . SER A 1 169 ? -18.803 4.491 21.214 1.00 92.00 169 SER A N 1
ATOM 1384 C CA . SER A 1 169 ? -20.015 5.191 20.777 1.00 92.00 169 SER A CA 1
ATOM 1385 C C . SER A 1 169 ? -19.809 5.874 19.427 1.00 92.00 169 SER A C 1
ATOM 1387 O O . SER A 1 169 ? -20.672 5.773 18.559 1.00 92.00 169 SER A O 1
ATOM 1389 N N . MET A 1 170 ? -18.649 6.502 19.218 1.00 92.50 170 MET A N 1
ATOM 1390 C CA . MET A 1 170 ? -18.277 7.096 17.936 1.00 92.50 170 MET A CA 1
ATOM 1391 C C . MET A 1 170 ? -18.189 6.037 16.827 1.00 92.50 170 MET A C 1
ATOM 1393 O O . MET A 1 170 ? -18.782 6.230 15.768 1.00 92.50 170 MET A O 1
ATOM 1397 N N . LEU A 1 171 ? -17.517 4.906 17.066 1.00 94.44 171 LEU A N 1
ATOM 1398 C CA . LEU A 1 171 ? -17.417 3.816 16.088 1.00 94.44 171 LEU A CA 1
ATOM 1399 C C . LEU A 1 171 ? -18.795 3.258 15.718 1.00 94.44 171 LEU A C 1
ATOM 1401 O O . LEU A 1 171 ? -19.109 3.131 14.536 1.00 94.44 171 LEU A O 1
ATOM 1405 N N . LYS A 1 172 ? -19.650 3.002 16.717 1.00 95.38 172 LYS A N 1
ATOM 1406 C CA . LYS A 1 172 ? -21.032 2.554 16.492 1.00 95.38 172 LYS A CA 1
ATOM 1407 C C . LYS A 1 172 ? -21.852 3.588 15.718 1.00 95.38 172 LYS A C 1
ATOM 1409 O O . LYS A 1 172 ? -22.615 3.207 14.838 1.00 95.38 172 LYS A O 1
ATOM 1414 N N . HIS A 1 173 ? -21.679 4.883 15.999 1.00 96.12 173 HIS A N 1
ATOM 1415 C CA . HIS A 1 173 ? -22.356 5.960 15.269 1.00 96.12 173 HIS A CA 1
ATOM 1416 C C . HIS A 1 173 ? -21.899 6.062 13.808 1.00 96.12 173 HIS A C 1
ATOM 1418 O O . HIS A 1 173 ? -22.728 6.269 12.928 1.00 96.12 173 HIS A O 1
ATOM 1424 N N . LYS A 1 174 ? -20.605 5.843 13.540 1.00 94.69 174 LYS A N 1
ATOM 1425 C CA . LYS A 1 174 ? -20.056 5.715 12.179 1.00 94.69 174 LYS A CA 1
ATOM 1426 C C . LYS A 1 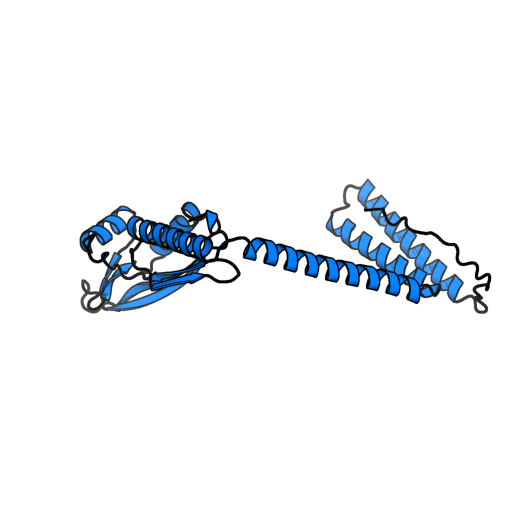174 ? -20.504 4.427 11.475 1.00 94.69 174 LYS A C 1
ATOM 1428 O O . LYS A 1 174 ? -20.326 4.306 10.272 1.00 94.69 174 LYS A O 1
ATOM 1433 N N . GLY A 1 175 ? -21.109 3.491 12.208 1.00 96.00 175 GLY A N 1
ATOM 1434 C CA . GLY A 1 175 ? -21.719 2.276 11.679 1.00 96.00 175 GLY A CA 1
ATOM 1435 C C . GLY A 1 175 ? -20.945 0.994 11.966 1.00 96.00 175 GLY A C 1
ATOM 1436 O O . GLY A 1 175 ? -21.443 -0.068 11.608 1.00 96.00 175 GLY A O 1
ATOM 1437 N N . PHE A 1 176 ? -19.783 1.045 12.622 1.00 97.06 176 PHE A N 1
ATOM 1438 C CA . PHE A 1 176 ? -18.994 -0.150 12.920 1.00 97.06 176 PHE A CA 1
ATOM 1439 C C . PHE A 1 176 ? -19.664 -1.041 13.969 1.00 97.06 176 PHE A C 1
ATOM 1441 O O . PHE A 1 176 ? -20.171 -0.574 14.993 1.00 97.06 176 PHE A O 1
ATOM 1448 N N . ASP A 1 177 ? -19.578 -2.351 13.756 1.00 96.56 177 ASP A N 1
ATOM 1449 C CA . ASP A 1 177 ? -20.008 -3.338 14.740 1.00 96.56 177 ASP A CA 1
ATOM 1450 C C . ASP A 1 177 ? -18.893 -3.565 15.768 1.00 96.56 177 ASP A C 1
ATOM 1452 O O . ASP A 1 177 ? -17.792 -4.010 15.429 1.00 96.56 177 ASP A O 1
ATOM 1456 N N . VAL A 1 178 ? -19.177 -3.315 17.045 1.00 94.62 178 VAL A N 1
ATOM 1457 C CA . VAL A 1 178 ? -18.213 -3.457 18.149 1.00 94.62 178 VAL A CA 1
ATOM 1458 C C . VAL A 1 178 ? -18.675 -4.543 19.111 1.00 94.62 178 VAL A C 1
ATOM 1460 O O . VAL A 1 178 ? -19.812 -4.508 19.583 1.00 94.62 178 VAL A O 1
ATOM 1463 N N . SER A 1 179 ? -17.769 -5.465 19.426 1.00 92.81 179 SER A N 1
ATOM 1464 C CA . SER A 1 179 ? -17.984 -6.587 20.333 1.00 92.81 179 SER A CA 1
ATOM 1465 C C . SER A 1 179 ? -17.245 -6.407 21.657 1.00 92.81 179 SER A C 1
ATOM 1467 O O . SER A 1 179 ? -16.121 -5.904 21.701 1.00 92.81 179 SER A O 1
ATOM 1469 N N . SER A 1 180 ? -17.865 -6.880 22.737 1.00 89.44 180 SER A N 1
ATOM 1470 C CA . SER A 1 180 ? -17.319 -6.855 24.094 1.00 89.44 180 SER A CA 1
ATOM 1471 C C . SER A 1 180 ? -16.748 -8.229 24.465 1.00 89.44 180 SER A C 1
ATOM 1473 O O . SER A 1 180 ? -17.429 -9.251 24.353 1.00 89.44 180 SER A O 1
ATOM 1475 N N . LEU A 1 181 ? -15.491 -8.269 24.908 1.00 84.81 181 LEU A N 1
ATOM 1476 C CA . LEU A 1 181 ? -14.743 -9.493 25.206 1.00 84.81 181 LEU A CA 1
ATOM 1477 C C . LEU A 1 181 ? -14.351 -9.561 26.685 1.00 84.81 181 LEU A C 1
ATOM 1479 O O . LEU A 1 181 ? -13.933 -8.562 27.269 1.00 84.81 181 LEU A O 1
ATOM 1483 N N . VAL A 1 182 ? -14.391 -10.759 27.281 1.00 78.56 182 VAL A N 1
ATOM 1484 C CA . VAL A 1 182 ? -14.185 -10.956 28.736 1.00 78.56 182 VAL A CA 1
ATOM 1485 C C . VAL A 1 182 ? -12.833 -10.442 29.244 1.00 78.56 182 VAL A C 1
ATOM 1487 O O . VAL A 1 182 ? -12.754 -9.907 30.345 1.00 78.56 182 VAL A O 1
ATOM 1490 N N . ARG A 1 183 ? -11.753 -10.624 28.474 1.00 76.19 183 ARG A N 1
ATOM 1491 C CA . ARG A 1 183 ? -10.376 -10.283 28.900 1.00 76.19 183 ARG A CA 1
ATOM 1492 C C . ARG A 1 183 ? -9.714 -9.185 28.082 1.00 76.19 183 ARG A C 1
ATOM 1494 O O . ARG A 1 183 ? -8.666 -8.687 28.473 1.00 76.19 183 ARG A O 1
ATOM 1501 N N . TYR A 1 184 ? -10.315 -8.839 26.954 1.00 77.50 184 TYR A N 1
ATOM 1502 C CA . TYR A 1 184 ? -9.697 -7.987 25.946 1.00 77.50 184 TYR A CA 1
ATOM 1503 C C . TYR A 1 184 ? -10.535 -6.732 25.676 1.00 77.50 184 TYR A C 1
ATOM 1505 O O . TYR A 1 184 ? -10.241 -5.986 24.757 1.00 77.50 184 TYR A O 1
ATOM 1513 N N . GLY A 1 185 ? -11.571 -6.462 26.478 1.00 86.31 185 GLY A N 1
ATOM 1514 C CA . GLY A 1 185 ? -12.368 -5.244 26.353 1.00 86.31 185 GLY A CA 1
ATOM 1515 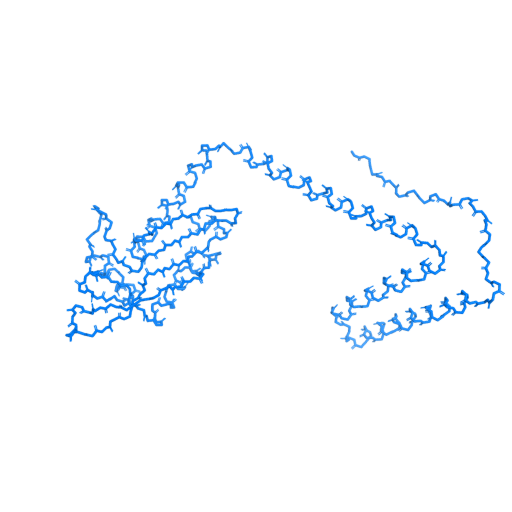C C . GLY A 1 185 ? -13.119 -5.166 25.022 1.00 86.31 185 GLY A C 1
ATOM 1516 O O . GLY A 1 185 ? -13.634 -6.167 24.534 1.00 86.31 185 GLY A O 1
ATOM 1517 N N . GLN A 1 186 ? -13.207 -3.967 24.450 1.00 91.12 186 GLN A N 1
ATOM 1518 C CA . GLN A 1 186 ? -14.011 -3.689 23.257 1.00 91.12 186 GLN A CA 1
ATOM 1519 C C . GLN A 1 186 ? -13.170 -3.841 21.987 1.00 91.12 186 GLN A C 1
ATOM 1521 O O . GLN A 1 186 ? -12.042 -3.354 21.930 1.00 91.12 186 GLN A O 1
ATOM 1526 N N . HIS A 1 187 ? -13.706 -4.519 20.977 1.00 93.69 187 HIS A N 1
ATOM 1527 C CA . HIS A 1 187 ? -13.022 -4.811 19.717 1.00 93.69 187 HIS A CA 1
ATOM 1528 C C . HIS A 1 187 ? -13.942 -4.593 18.519 1.00 93.69 187 HIS A C 1
ATOM 1530 O O . HIS A 1 187 ? -15.150 -4.816 18.609 1.00 93.69 187 HIS A O 1
ATOM 1536 N N . LEU A 1 188 ? -13.368 -4.245 17.369 1.00 96.12 188 LEU A N 1
ATOM 1537 C CA . LEU A 1 188 ? -14.086 -4.342 16.101 1.00 96.12 188 LEU A CA 1
ATOM 1538 C C . LEU A 1 188 ? -14.456 -5.802 15.819 1.00 96.12 188 LEU A C 1
ATOM 1540 O O . LEU A 1 188 ? -13.609 -6.697 15.836 1.00 96.12 188 LEU A O 1
ATOM 1544 N N . THR A 1 189 ? -15.734 -6.035 15.543 1.00 96.31 189 THR A N 1
ATOM 1545 C CA . THR A 1 189 ? -16.243 -7.354 15.156 1.00 96.31 189 THR A CA 1
ATOM 1546 C C . THR A 1 189 ? -15.710 -7.710 13.772 1.00 96.31 189 THR A C 1
ATOM 1548 O O . THR A 1 189 ? -15.656 -6.854 12.889 1.00 96.31 189 THR A O 1
ATOM 1551 N N . ALA A 1 190 ? -15.309 -8.959 13.562 1.00 96.94 190 ALA A N 1
ATOM 1552 C CA . ALA A 1 190 ? -14.917 -9.436 12.244 1.00 96.94 190 ALA A CA 1
ATOM 1553 C C . ALA A 1 190 ? -16.181 -9.803 11.457 1.00 96.94 190 ALA A C 1
ATOM 1555 O O . ALA A 1 190 ? -16.677 -10.926 11.533 1.00 96.94 190 ALA A O 1
ATOM 1556 N N . SER A 1 191 ? -16.717 -8.820 10.738 1.00 96.50 191 SER A N 1
ATOM 1557 C CA . SER A 1 191 ? -17.886 -8.953 9.872 1.00 96.50 191 SER A CA 1
ATOM 1558 C C . SER A 1 191 ? -17.579 -8.392 8.486 1.00 96.50 191 SER A C 1
ATOM 1560 O O . SER A 1 191 ? -16.764 -7.481 8.345 1.00 96.50 191 SER A O 1
ATOM 1562 N N . GLU A 1 192 ? -18.265 -8.902 7.462 1.00 97.31 192 GLU A N 1
ATOM 1563 C CA . GLU A 1 192 ? -18.160 -8.387 6.088 1.00 97.31 192 GLU A CA 1
ATOM 1564 C C . GLU A 1 192 ? -18.448 -6.881 6.025 1.00 97.31 192 GLU A C 1
ATOM 1566 O O . GLU A 1 192 ? -17.738 -6.131 5.360 1.00 97.31 192 GLU A O 1
ATOM 1571 N N . LYS A 1 193 ? -19.423 -6.423 6.818 1.00 97.56 193 LYS A N 1
ATOM 1572 C CA . LYS A 1 193 ? -19.735 -5.005 6.993 1.00 97.56 193 LYS A CA 1
ATOM 1573 C C . LYS A 1 193 ? -18.516 -4.207 7.461 1.00 97.56 193 LYS A C 1
ATOM 1575 O O . LYS A 1 193 ? -18.148 -3.237 6.808 1.00 97.56 193 LYS A O 1
ATOM 1580 N N . ASN A 1 194 ? -17.866 -4.619 8.551 1.00 97.94 194 ASN A N 1
ATOM 1581 C CA . ASN A 1 194 ? -16.689 -3.912 9.057 1.00 97.94 194 ASN A CA 1
ATOM 1582 C C . ASN A 1 194 ? -15.504 -3.982 8.084 1.00 97.94 194 ASN A C 1
ATOM 1584 O O . ASN A 1 194 ? -14.768 -3.006 7.976 1.00 97.94 194 ASN A O 1
ATOM 1588 N N . PHE A 1 195 ? -15.316 -5.089 7.359 1.00 97.88 195 PHE A N 1
ATOM 1589 C CA . PHE A 1 195 ? -14.262 -5.183 6.342 1.00 97.88 195 PHE A CA 1
ATOM 1590 C C . PHE A 1 195 ? -14.479 -4.188 5.199 1.00 97.88 195 PHE A C 1
ATOM 1592 O O . PHE A 1 195 ? -13.547 -3.471 4.836 1.00 97.88 195 PHE A O 1
ATOM 1599 N N . ASN A 1 196 ? -15.707 -4.094 4.683 1.00 97.50 196 ASN A N 1
ATOM 1600 C CA . ASN A 1 196 ? -16.051 -3.143 3.625 1.00 97.50 196 ASN A CA 1
ATOM 1601 C C . ASN A 1 196 ? -15.919 -1.697 4.111 1.00 97.50 196 ASN A C 1
ATOM 1603 O O . ASN A 1 196 ? -15.306 -0.882 3.432 1.00 97.50 196 ASN A O 1
ATOM 1607 N N . MET A 1 197 ? -16.396 -1.398 5.321 1.00 97.44 197 MET A N 1
ATOM 1608 C CA . MET A 1 197 ? -16.257 -0.065 5.911 1.00 97.44 197 MET A CA 1
ATOM 1609 C C . MET A 1 197 ? -14.796 0.344 6.116 1.00 97.44 197 MET A C 1
ATOM 1611 O O . MET A 1 197 ? -14.450 1.494 5.870 1.00 97.44 197 MET A O 1
ATOM 1615 N N . LEU A 1 198 ? -13.928 -0.573 6.559 1.00 97.56 198 LEU A N 1
ATOM 1616 C CA . LEU A 1 198 ? -12.493 -0.295 6.666 1.00 97.56 198 LEU A CA 1
ATOM 1617 C C . LEU A 1 198 ? -11.902 0.007 5.290 1.00 97.56 198 LEU A C 1
ATOM 1619 O O . LEU A 1 198 ? -11.191 0.995 5.144 1.00 97.56 198 LEU A O 1
ATOM 1623 N N . LYS A 1 199 ? -12.223 -0.808 4.283 1.00 96.56 199 LYS A N 1
ATOM 1624 C CA . LYS A 1 199 ? -11.749 -0.595 2.916 1.00 96.56 199 LYS A CA 1
ATOM 1625 C C . LYS A 1 199 ? -12.164 0.780 2.383 1.00 96.56 199 LYS A C 1
ATOM 1627 O O . LYS A 1 199 ? -11.297 1.543 1.974 1.00 96.56 199 LYS A O 1
ATOM 1632 N N . GLU A 1 200 ? -13.446 1.124 2.482 1.00 96.38 200 GLU A N 1
ATOM 1633 C CA . GLU A 1 200 ? -13.963 2.435 2.068 1.00 96.38 200 GLU A CA 1
ATOM 1634 C C . GLU A 1 200 ? -13.319 3.585 2.852 1.00 96.38 200 GLU A C 1
ATOM 1636 O O . GLU A 1 200 ? -13.006 4.629 2.284 1.00 96.38 200 GLU A O 1
ATOM 1641 N N . LEU A 1 201 ? -13.094 3.413 4.157 1.00 96.25 201 LEU A N 1
ATOM 1642 C CA . LEU A 1 201 ? -12.465 4.433 4.992 1.00 96.25 201 LEU A CA 1
ATOM 1643 C C . LEU A 1 201 ? -11.035 4.747 4.523 1.00 96.25 201 LEU A C 1
ATOM 1645 O O . LEU A 1 201 ? -10.673 5.923 4.425 1.00 96.25 201 LEU A O 1
ATOM 1649 N N . PHE A 1 202 ? -10.241 3.715 4.217 1.00 96.12 202 PHE A N 1
ATOM 1650 C CA . PHE A 1 202 ? -8.878 3.881 3.705 1.00 96.12 202 PHE A CA 1
ATOM 1651 C C . PHE A 1 202 ? -8.863 4.429 2.280 1.00 96.12 202 PHE A C 1
ATOM 1653 O O . PHE A 1 202 ? -8.121 5.367 2.026 1.00 96.12 202 PHE A O 1
ATOM 1660 N N . GLU A 1 203 ? -9.711 3.928 1.381 1.00 94.25 203 GLU A N 1
ATOM 1661 C CA . GLU A 1 203 ? -9.789 4.423 -0.002 1.00 94.25 203 GLU A CA 1
ATOM 1662 C C . GLU A 1 203 ? -10.187 5.907 -0.067 1.00 94.25 203 GLU A C 1
ATOM 1664 O O . GLU A 1 203 ? -9.632 6.662 -0.862 1.00 94.25 203 GLU A O 1
ATOM 1669 N N . ASN A 1 204 ? -11.111 6.345 0.796 1.00 93.75 204 ASN A N 1
ATOM 1670 C CA . ASN A 1 204 ? -11.556 7.740 0.841 1.00 93.75 204 ASN A CA 1
ATOM 1671 C C . ASN A 1 204 ? -10.544 8.679 1.509 1.00 93.75 204 ASN A C 1
ATOM 1673 O O . ASN A 1 204 ? -10.459 9.844 1.128 1.00 93.75 204 ASN A O 1
ATOM 1677 N N . SER A 1 205 ? -9.820 8.199 2.525 1.00 94.25 205 SER A N 1
ATOM 1678 C CA . SER A 1 205 ? -8.858 9.029 3.266 1.00 94.25 205 SER A CA 1
ATOM 1679 C C . SER A 1 205 ? -7.493 9.068 2.580 1.00 94.25 205 SER A C 1
ATOM 1681 O O . SER A 1 205 ? -6.850 10.109 2.564 1.00 94.25 205 SER A O 1
ATOM 1683 N N . PHE A 1 206 ? -7.069 7.944 1.999 1.00 94.88 206 PHE A N 1
ATOM 1684 C C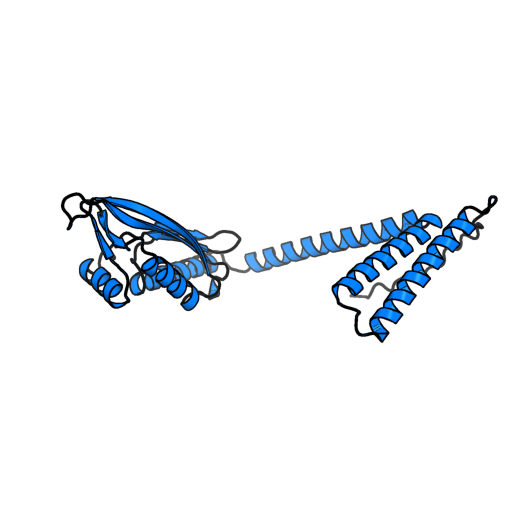A . PHE A 1 206 ? -5.732 7.723 1.449 1.00 94.88 206 PHE A CA 1
ATOM 1685 C C . PHE A 1 206 ? -5.823 6.914 0.141 1.00 94.88 206 PHE A C 1
ATOM 1687 O O . PHE A 1 206 ? -5.651 5.687 0.153 1.00 94.88 206 PHE A O 1
ATOM 1694 N N . PRO A 1 207 ? -6.100 7.573 -0.999 1.00 91.12 207 PRO A N 1
ATOM 1695 C CA . PRO A 1 207 ? -6.391 6.905 -2.270 1.00 91.12 207 PRO A CA 1
ATOM 1696 C C . PRO A 1 207 ? -5.270 6.002 -2.800 1.00 91.12 207 PRO A C 1
ATOM 1698 O O . PRO A 1 207 ? -5.545 5.073 -3.558 1.00 91.12 207 PRO A O 1
ATOM 1701 N N . HIS A 1 208 ? -4.012 6.255 -2.419 1.00 91.94 208 HIS A N 1
ATOM 1702 C CA . HIS A 1 208 ? -2.858 5.444 -2.823 1.00 91.94 208 HIS A CA 1
ATOM 1703 C C . HIS A 1 208 ? -2.419 4.436 -1.750 1.00 91.94 208 HIS A C 1
ATOM 1705 O O . HIS A 1 208 ? -1.350 3.820 -1.871 1.00 91.94 208 HIS A O 1
ATOM 1711 N N . SER A 1 209 ? -3.219 4.266 -0.694 1.00 93.19 209 SER A N 1
ATOM 1712 C CA . SER A 1 209 ? -3.013 3.227 0.309 1.00 93.19 209 SER A CA 1
ATOM 1713 C C . SER A 1 209 ? -3.631 1.897 -0.125 1.00 93.19 209 SER A C 1
ATOM 1715 O O . SER A 1 209 ? -4.569 1.842 -0.918 1.00 93.19 209 SER A O 1
ATOM 1717 N N . ASN A 1 210 ? -3.100 0.800 0.405 1.00 93.94 210 ASN A N 1
ATOM 1718 C CA . ASN A 1 210 ? -3.674 -0.525 0.226 1.00 93.94 210 ASN A CA 1
ATOM 1719 C C . ASN A 1 210 ? -3.686 -1.276 1.555 1.00 93.94 210 ASN A C 1
ATOM 1721 O O . ASN A 1 210 ? -2.650 -1.399 2.214 1.00 93.94 210 ASN A O 1
ATOM 1725 N N . ILE A 1 211 ? -4.841 -1.833 1.917 1.00 96.44 211 ILE A N 1
ATOM 1726 C CA . ILE A 1 211 ? -4.927 -2.785 3.023 1.00 96.44 211 ILE A CA 1
ATOM 1727 C C . ILE A 1 211 ? -4.314 -4.100 2.539 1.00 96.44 211 ILE A C 1
ATOM 1729 O O . ILE A 1 211 ? -4.904 -4.816 1.733 1.00 96.44 211 ILE A O 1
ATOM 1733 N N . ASP A 1 212 ? -3.121 -4.411 3.033 1.00 95.19 212 ASP A N 1
ATOM 1734 C CA . ASP A 1 212 ? -2.423 -5.659 2.732 1.00 95.19 212 ASP A CA 1
ATOM 1735 C C . ASP A 1 212 ? -3.136 -6.847 3.375 1.00 95.19 212 ASP A C 1
ATOM 1737 O O . ASP A 1 212 ? -3.349 -7.892 2.756 1.00 95.19 212 ASP A O 1
ATOM 1741 N N . LYS A 1 213 ? -3.544 -6.677 4.639 1.00 96.12 213 LYS A N 1
ATOM 1742 C CA . LYS A 1 213 ? -4.139 -7.764 5.408 1.00 96.12 213 LYS A CA 1
ATOM 1743 C C . LYS A 1 213 ? -5.035 -7.273 6.532 1.00 96.12 213 LYS A C 1
ATOM 1745 O O . LYS A 1 213 ? -4.702 -6.328 7.240 1.00 96.12 213 LYS A O 1
ATOM 1750 N N . ILE A 1 214 ? -6.128 -7.996 6.761 1.00 97.62 214 ILE A N 1
ATOM 1751 C CA . ILE A 1 214 ? -6.930 -7.899 7.984 1.00 97.62 214 ILE A CA 1
ATOM 1752 C C . ILE A 1 214 ? -6.845 -9.250 8.689 1.00 97.62 214 ILE A C 1
ATOM 1754 O O . ILE A 1 214 ? -7.387 -10.246 8.211 1.00 97.62 214 ILE A O 1
ATOM 1758 N N . ASN A 1 215 ? -6.128 -9.298 9.810 1.00 97.31 215 ASN A N 1
ATOM 1759 C CA . ASN A 1 215 ? -6.070 -10.480 10.657 1.00 97.31 215 ASN A CA 1
ATOM 1760 C C . ASN A 1 215 ? -7.261 -10.482 11.613 1.00 97.31 215 ASN A C 1
ATOM 1762 O O . ASN A 1 215 ? -7.688 -9.454 12.146 1.00 97.31 215 ASN A O 1
ATOM 1766 N N . THR A 1 216 ? -7.767 -11.677 11.866 1.00 97.00 216 THR A N 1
ATOM 1767 C CA . THR A 1 216 ? -8.913 -11.918 12.731 1.00 97.00 216 THR A CA 1
ATOM 1768 C C . THR A 1 216 ? -8.582 -13.003 13.743 1.00 97.00 216 THR A C 1
ATOM 1770 O O . THR A 1 216 ? -7.664 -13.806 13.568 1.00 97.00 216 THR A O 1
ATOM 1773 N N . THR A 1 217 ? -9.324 -13.018 14.840 1.00 94.69 217 THR A N 1
ATOM 1774 C CA . THR A 1 217 ? -9.153 -13.980 15.926 1.00 94.69 217 THR A CA 1
ATOM 1775 C C . THR A 1 217 ? -10.479 -14.193 16.641 1.00 94.69 217 THR A C 1
ATOM 1777 O O . THR A 1 217 ? -11.433 -13.438 16.452 1.00 94.69 217 THR A O 1
ATOM 1780 N N . THR A 1 218 ? -10.541 -15.222 17.476 1.00 92.75 218 THR A N 1
ATOM 1781 C CA . THR A 1 218 ? -11.758 -15.607 18.181 1.00 92.75 218 THR A CA 1
ATOM 1782 C C . THR A 1 218 ? -11.527 -15.564 19.685 1.00 92.75 218 THR A C 1
ATOM 1784 O O . THR A 1 218 ? -10.593 -16.18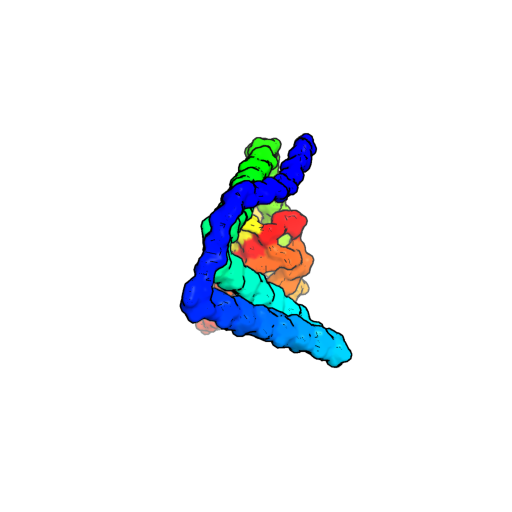2 20.195 1.00 92.75 218 THR A O 1
ATOM 1787 N N . TYR A 1 219 ? -12.406 -14.874 20.410 1.00 89.19 219 TYR A N 1
ATOM 1788 C CA . TYR A 1 219 ? -12.343 -14.748 21.867 1.00 89.19 219 TYR A CA 1
ATOM 1789 C C . TYR A 1 219 ? -13.694 -15.031 22.517 1.00 89.19 219 TYR A C 1
ATOM 1791 O O . TYR A 1 219 ? -14.726 -15.011 21.860 1.00 89.19 219 TYR A O 1
ATOM 1799 N N . LEU A 1 220 ? -13.697 -15.279 23.827 1.00 87.25 220 LEU A N 1
ATOM 1800 C CA . LEU A 1 220 ? -14.937 -15.440 24.583 1.00 87.25 220 LEU A CA 1
ATOM 1801 C C . LEU A 1 220 ? -15.655 -14.087 24.725 1.00 87.25 220 LEU A C 1
ATOM 1803 O O . LEU A 1 220 ? -15.064 -13.119 25.226 1.00 87.25 220 LEU A O 1
ATOM 1807 N N . GLY A 1 221 ? -16.921 -14.038 24.314 1.00 83.88 221 GLY A N 1
ATOM 1808 C CA . GLY A 1 221 ? -17.791 -12.882 24.492 1.00 83.88 221 GLY A CA 1
ATOM 1809 C C . GLY A 1 221 ? -18.116 -12.627 25.960 1.00 83.88 221 GLY A C 1
ATOM 1810 O O . GLY A 1 221 ? -18.245 -13.562 26.750 1.00 83.88 221 GLY A O 1
ATOM 1811 N N . SER A 1 222 ? -18.212 -11.354 26.345 1.00 78.81 222 SER A N 1
ATOM 1812 C CA . SER A 1 222 ? -18.585 -10.967 27.714 1.00 78.81 222 SER A CA 1
ATOM 1813 C C . SER A 1 222 ? -20.097 -10.926 27.941 1.00 78.81 222 SER A C 1
ATOM 1815 O O . SER A 1 222 ? -20.544 -11.117 29.070 1.00 78.81 222 SER A O 1
ATOM 1817 N N . GLU A 1 223 ? -20.878 -10.699 26.883 1.00 71.00 223 GLU A N 1
ATOM 1818 C CA . GLU A 1 223 ? -22.336 -10.533 26.951 1.00 71.00 223 GLU A CA 1
ATOM 1819 C C . GLU A 1 223 ? -23.100 -11.847 26.719 1.00 71.00 223 GLU A C 1
ATOM 1821 O O . GLU A 1 223 ? -24.210 -12.025 27.222 1.00 71.00 223 GLU A O 1
ATOM 1826 N N . SER A 1 224 ? -22.497 -12.801 26.011 1.00 61.16 224 SER A N 1
ATOM 1827 C CA . SER A 1 224 ? -23.068 -14.114 25.713 1.00 61.16 224 SER A CA 1
ATOM 1828 C C . SER A 1 224 ? -22.393 -15.193 26.565 1.00 61.16 224 SER A C 1
ATOM 1830 O O . SER A 1 224 ? -21.171 -15.253 26.661 1.00 61.16 224 SER A O 1
ATOM 1832 N N . LYS A 1 225 ? -23.191 -16.047 27.227 1.00 60.50 225 LYS A N 1
ATOM 1833 C CA . LYS A 1 225 ? -22.761 -17.100 28.175 1.00 60.50 225 LYS A CA 1
ATOM 1834 C C . LYS A 1 225 ? -21.852 -18.166 27.527 1.00 60.50 225 LYS A C 1
ATOM 1836 O O . LYS A 1 225 ? -22.266 -19.305 27.344 1.00 60.50 225 LYS A O 1
ATOM 1841 N N . GLY A 1 226 ? -20.604 -17.814 27.231 1.00 63.94 226 GLY A N 1
ATOM 1842 C CA . GLY A 1 226 ? -19.595 -18.718 26.682 1.00 63.94 226 GLY A CA 1
ATOM 1843 C C . GLY A 1 226 ? -19.559 -18.818 25.155 1.00 63.94 226 GLY A C 1
ATOM 1844 O O . GLY A 1 226 ? -18.921 -19.735 24.643 1.00 63.94 226 GLY A O 1
ATOM 1845 N N . GLU A 1 227 ? -20.210 -17.911 24.421 1.00 81.19 227 GLU A N 1
ATOM 1846 C CA . GLU A 1 227 ? -20.091 -17.896 22.960 1.00 81.19 227 GLU A CA 1
ATOM 1847 C C . GLU A 1 227 ? -18.784 -17.235 22.525 1.00 81.19 227 GLU A C 1
ATOM 1849 O O . GLU A 1 227 ? -18.312 -16.247 23.096 1.00 81.19 227 GLU A O 1
ATOM 1854 N N . TYR A 1 228 ? -18.191 -17.814 21.491 1.00 87.06 228 TYR A N 1
ATOM 1855 C CA . TYR A 1 228 ? -16.984 -17.313 20.868 1.00 87.06 228 TYR A CA 1
ATOM 1856 C C . TYR A 1 228 ? -17.341 -16.240 19.836 1.00 87.06 228 TYR A C 1
ATOM 1858 O O . TYR A 1 228 ? -18.107 -16.494 18.911 1.00 87.06 228 TYR A O 1
ATOM 1866 N N . ILE A 1 229 ? -16.768 -15.049 19.991 1.00 90.69 229 ILE A N 1
ATOM 1867 C CA . ILE A 1 229 ? -16.940 -13.911 19.092 1.00 90.69 229 ILE A CA 1
ATOM 1868 C C . ILE A 1 229 ? -15.714 -13.790 18.193 1.00 90.69 229 ILE A C 1
ATOM 1870 O O . ILE A 1 229 ? -14.574 -13.822 18.666 1.00 90.69 229 ILE A O 1
ATOM 1874 N N . TYR A 1 230 ? -15.964 -13.611 16.898 1.00 94.62 230 TYR A N 1
ATOM 1875 C CA . TYR A 1 230 ? -14.937 -13.350 15.900 1.00 94.62 230 TYR A CA 1
ATOM 1876 C C . TYR A 1 230 ? -14.667 -11.847 15.795 1.00 94.62 230 TYR A C 1
ATOM 1878 O O . TYR A 1 230 ? -15.581 -11.051 15.575 1.00 94.62 230 TYR A O 1
ATOM 1886 N N . VAL A 1 231 ? -13.412 -11.445 15.969 1.00 95.56 231 VAL A N 1
ATOM 1887 C CA . VAL A 1 231 ? -12.997 -10.039 16.013 1.00 95.56 231 VAL A CA 1
ATOM 1888 C C . VAL A 1 231 ? -11.795 -9.780 15.123 1.00 95.56 231 VAL A C 1
ATOM 1890 O O . VAL A 1 231 ? -11.029 -10.687 14.796 1.00 95.56 231 VAL A O 1
ATOM 1893 N N . ILE A 1 232 ? -11.618 -8.519 14.746 1.00 97.38 232 ILE A N 1
ATOM 1894 C CA . ILE A 1 232 ? -10.425 -8.047 14.049 1.00 97.38 232 ILE A CA 1
ATOM 1895 C C . ILE A 1 232 ? -9.304 -7.913 15.080 1.00 97.38 232 ILE A C 1
ATOM 1897 O O . ILE A 1 232 ? -9.474 -7.248 16.103 1.00 97.38 232 ILE A O 1
ATOM 1901 N N . SER A 1 233 ? -8.161 -8.548 14.829 1.00 95.06 233 SER A N 1
ATOM 1902 C CA . SER A 1 233 ? -6.972 -8.406 15.672 1.00 95.06 233 SER A CA 1
ATOM 1903 C C . SER A 1 233 ? -6.048 -7.320 15.142 1.00 95.06 233 SER A C 1
ATOM 1905 O O . SER A 1 233 ? -5.625 -6.452 15.909 1.00 95.06 233 SER A O 1
ATOM 1907 N N . GLU A 1 234 ? -5.761 -7.344 13.841 1.00 96.75 234 GLU A N 1
ATOM 1908 C CA . GLU A 1 234 ? -4.814 -6.437 13.197 1.00 96.75 234 GLU A CA 1
ATOM 1909 C C . GLU A 1 234 ? -5.285 -6.035 11.801 1.00 96.75 234 GLU A C 1
ATOM 1911 O O . GLU A 1 234 ? -5.913 -6.820 11.093 1.00 96.75 234 GLU A O 1
ATOM 1916 N N . ILE A 1 235 ? -4.934 -4.819 11.400 1.00 98.00 235 ILE A N 1
ATOM 1917 C CA . ILE A 1 235 ? -5.127 -4.285 10.054 1.00 98.00 235 ILE A CA 1
ATOM 1918 C C . ILE A 1 235 ? -3.762 -3.762 9.608 1.00 98.00 235 ILE A C 1
ATOM 1920 O O . ILE A 1 235 ? -3.196 -2.889 10.265 1.00 98.00 235 ILE A O 1
ATOM 1924 N N . ILE A 1 236 ? -3.220 -4.321 8.532 1.00 97.75 236 ILE A N 1
ATOM 1925 C CA . ILE A 1 236 ? -1.922 -3.951 7.966 1.00 97.75 236 ILE A CA 1
ATOM 1926 C C . ILE A 1 236 ? -2.186 -3.158 6.694 1.00 97.75 236 ILE A C 1
ATOM 1928 O O . ILE A 1 236 ? -2.839 -3.659 5.775 1.00 97.75 236 ILE A O 1
ATOM 1932 N N . VAL A 1 237 ? -1.690 -1.924 6.653 1.00 97.06 237 VAL A N 1
ATOM 1933 C CA . VAL A 1 237 ? -1.917 -0.986 5.549 1.00 97.06 237 VAL A CA 1
ATOM 1934 C C . VAL A 1 237 ? -0.586 -0.454 5.046 1.00 97.06 237 VAL A C 1
ATOM 1936 O O . VAL A 1 237 ? 0.257 -0.034 5.838 1.00 97.06 237 VAL A O 1
ATOM 1939 N N . ASN A 1 238 ? -0.415 -0.462 3.729 1.00 96.12 238 ASN A N 1
ATOM 1940 C CA . ASN A 1 238 ? 0.747 0.080 3.039 1.00 96.12 238 ASN A CA 1
ATOM 1941 C C . ASN A 1 238 ? 0.381 1.404 2.366 1.00 96.12 238 ASN A C 1
ATOM 1943 O O . ASN A 1 238 ? -0.647 1.498 1.699 1.00 96.12 238 ASN A O 1
ATOM 1947 N N . PHE A 1 239 ? 1.249 2.398 2.511 1.00 94.94 239 PHE A N 1
ATOM 1948 C CA . PHE A 1 239 ? 1.129 3.730 1.935 1.00 94.94 239 PHE A CA 1
ATOM 1949 C C . PHE A 1 239 ? 2.303 3.946 0.991 1.00 94.94 239 PHE A C 1
ATOM 1951 O O . PHE A 1 239 ? 3.445 4.093 1.433 1.00 94.94 239 PHE A O 1
ATOM 1958 N N . ASN A 1 240 ? 2.012 3.949 -0.309 1.00 88.62 240 ASN A N 1
ATOM 1959 C CA . ASN A 1 240 ? 3.025 4.146 -1.349 1.00 88.62 240 ASN A CA 1
ATOM 1960 C C . ASN A 1 240 ? 3.283 5.633 -1.629 1.00 88.62 240 ASN A C 1
ATOM 1962 O O . ASN A 1 240 ? 4.333 5.991 -2.154 1.00 88.62 240 ASN A O 1
ATOM 1966 N N . ASN A 1 241 ? 2.321 6.495 -1.287 1.00 88.06 241 ASN A N 1
ATOM 1967 C CA . ASN A 1 241 ? 2.447 7.941 -1.375 1.00 88.06 241 ASN A CA 1
ATOM 1968 C C . ASN A 1 241 ? 2.200 8.559 0.003 1.00 88.06 241 ASN A C 1
ATOM 1970 O O . ASN A 1 241 ? 1.106 8.436 0.547 1.00 88.06 241 ASN A O 1
ATOM 1974 N N . LEU A 1 242 ? 3.224 9.198 0.570 1.00 87.38 242 LEU A N 1
ATOM 1975 C CA . LEU A 1 242 ? 3.121 9.843 1.880 1.00 87.38 242 LEU A CA 1
ATOM 1976 C C . LEU A 1 242 ? 2.465 11.224 1.809 1.00 87.38 242 LEU A C 1
ATOM 1978 O O . LEU A 1 242 ? 2.090 11.738 2.852 1.00 87.38 242 LEU A O 1
ATOM 1982 N N . ASP A 1 243 ? 2.291 11.793 0.611 1.00 86.12 243 ASP A N 1
ATOM 1983 C CA . ASP A 1 243 ? 1.566 13.058 0.427 1.00 86.12 243 ASP A CA 1
ATOM 1984 C C . ASP A 1 243 ? 0.055 12.911 0.691 1.00 86.12 243 ASP A C 1
ATOM 1986 O O . ASP A 1 243 ? -0.652 13.910 0.799 1.00 86.12 243 ASP A O 1
ATOM 1990 N N . ASP A 1 244 ? -0.443 11.673 0.787 1.00 82.56 244 ASP A N 1
ATOM 1991 C CA . ASP A 1 244 ? -1.829 11.389 1.158 1.00 82.56 244 ASP A CA 1
ATOM 1992 C C . ASP A 1 244 ? -2.094 11.630 2.666 1.00 82.56 244 ASP A C 1
ATOM 1994 O O . ASP A 1 244 ? -3.257 11.724 3.054 1.00 82.56 244 ASP A O 1
ATOM 1998 N N . ILE A 1 245 ? -1.051 11.708 3.513 1.00 82.88 245 ILE A N 1
ATOM 1999 C CA . ILE A 1 245 ? -1.129 11.810 4.990 1.00 82.88 245 ILE A CA 1
ATOM 2000 C C . ILE A 1 245 ? -0.893 13.244 5.467 1.00 82.88 245 ILE A C 1
ATOM 2002 O O . ILE A 1 245 ? -1.694 13.711 6.310 1.00 82.88 245 ILE A O 1
#

Secondary structure (DSSP, 8-state):
--------------PPPP-TTSHHHHHHHHHHHHHHHHHHHHHHHHHHT---HHHHHHHHHHHHHHHHHHHHHTTTHHHHHHHHHHHHHHHHHHHHHHHHHHHHHHTTS-HHHHHHHHHHHHHHHHHHHHHHS-S-EEEEEEETTEEEEEEESB----TTT--HHHHHHHHHHHT--EEEETTTEEEEB--HHHHHHHHHHHHHH-TTEEEEEEEEEEEEBTTTTTPEEEEEEEEEEEES-GGG-

Sequence (245 aa):
MEERKINFKKNDDNTPVLDPDGTLHGMLCVKMETLVKNFSLLLYLLQKGELNEGTKESSAELFEQNSIEILNSLGYEGDINKKYNEYIQEIRSLNHENLELRKQLGMKVSNEDARERLKLICESFYEWWHNEGTGNIESITFNEYGMTATLRGYIHPFRHVRKAEEQVSMLKHKGFDVSSLVRYGQHLTASEKNFNMLKELFENSFPHSNIDKINTTTYLGSESKGEYIYVISEIIVNFNNLDDI

pLDDT: mean 82.59, std 13.69, range [32.81, 98.0]

Radius of gyration: 32.83 Å; chains: 1; bounding box: 61×42×84 Å

Organism: NCBI:txid310297

Foldseek 3Di:
DDDPPDDPDDDPDPDDDDDPPCPLVVVLVVLVVVLVVLVVVQVVCVVVVNDDPVSVVVSVVVNVVSVQVNCVSVVCVVVVVVVVVVVVVVVVVVVVVVVVVVVVVVVVQPPVNVVVVVVVLVVVVLVVCQQAHLSAWPDWDADPQGIKTKGFQQRDPDPPDDDSVRSVVSCVVLPFDWFQAPPRGIGGAPDPVNVVVVVVSCCVQAVQKDFPDWDKDWGAGPVDPGDITIGTGIIMMGHRDSVSD